Protein AF-A0A3B8VVV9-F1 (afdb_monomer)

Sequence (259 aa):
ESVRATVGALAAVRDSDSSALDKSWLRRAKLVLDRAEQQAGANFRQRLAEKLTGIYVIVDPEATQGRSMEFMTRASLEGGAKVIQLRDKLSDKGDQLEQANLLKNMCDEYDALFFMNDAADVARASNAHGLHIGQTDLPTEHARSLLSPEQLIGRSNSGLEQSLESHVQGVDYVAVGAIYATTTMGKSGRSALGPNEITRVKNAVPLPLVAIGGIGKSNIADVVKAGADCLCIVSAITYSDDPQTATRELVQMFDDASS

Secondary structure (DSSP, 8-state):
-HHHHHHHHHHHTT-SS-SS--HHHHHHHHHHHHHHHHHHHHHHHHHHHTT--EEEEEE-GGGSTT--HHHHHHHHHHTT-SEEEE--SSS-HHHHHHHHHHHHHHHHHTT-EEEEES-HHHHHHTT-SEEEE-SSSS-HHHHHHHS-TTSEEEEEESSHHHHHHHHHTT-SEEEEE-SS---GGG-TTPPP--HHHHHHHHHH--S-EEEESS-STTTHHHHHHTT-SEEEESHHHHTSS-HHHHHHHHHHHHHHHH-

Foldseek 3Di:
DLVVVLVVQLVVLVPPDDPDPDPVSVVSNVVSVVVSQLVVLVVLLLVLLLLQFFEAEEQECQQQVNDDSLVLLLLLLLLPHQHYEYDYPDDDLVVLLVSLLNSQVVNVVSNHAYEYELCLQSCASSVGLAYEYEPPGDQLVVSCVSHRSNHFYEYEDAFAVVLVVVLVSPGQEYEYDDQDADCPPNPHPDDHPHLLRLLVNVVPHVHAYEYEHPDADVCLLSNLVSPHRYYYDGNQQSVDPRNNNSSNSSRVSNVVSND

Nearest PDB structures (foldseek):
  3nl6-assembly1_A-2  TM=8.908E-01  e=7.608E-14  Nakaseomyces glabratus
  3nl6-assembly1_B-2  TM=8.803E-01  e=2.500E-13  Nakaseomyces glabratus
  3nl2-assembly1_E  TM=8.620E-01  e=1.993E-13  Nakaseomyces glabratus
  3nl2-assembly1_A  TM=8.687E-01  e=2.963E-13  Nakaseomyces glabratus
  3nl6-assembly1_C-2  TM=8.554E-01  e=2.278E-12  Nakaseomyces glabratus

Solvent-accessible surface area (backbone atoms only — not comparable to full-atom values): 13513 Å² total; per-residue (Å²): 113,67,69,64,50,51,53,49,52,55,53,60,64,63,72,62,92,58,103,59,96,43,76,66,52,54,52,51,50,49,56,55,50,53,51,52,46,47,56,52,11,50,56,46,28,54,61,55,42,70,57,53,40,52,33,26,36,60,48,30,77,93,49,33,82,86,52,54,68,65,57,55,49,51,29,28,46,80,15,58,37,30,31,41,29,47,44,70,93,80,64,56,72,68,58,48,35,55,50,43,40,54,54,36,53,55,22,57,78,68,76,24,44,27,28,26,46,69,44,48,67,48,19,41,74,41,66,31,53,17,34,35,31,55,86,84,48,72,53,62,67,60,43,57,72,63,34,56,57,48,41,36,38,34,37,55,20,80,41,49,70,50,40,51,52,43,52,75,57,66,46,54,29,39,30,40,39,35,31,31,63,44,60,70,94,76,44,62,88,58,72,52,61,37,48,69,42,43,37,55,30,54,77,72,38,99,50,46,34,31,36,28,34,58,50,38,91,94,49,45,49,57,41,40,68,27,57,38,44,16,40,41,35,38,64,62,28,39,68,40,96,50,30,27,61,40,28,32,53,51,41,52,47,48,53,66,45,71,107

Radius of gyration: 20.37 Å; Cα contacts (8 Å, |Δi|>4): 487; chains: 1; bounding box: 52×37×65 Å

Mean predicted aligned error: 5.4 Å

Structure (mmCIF, N/CA/C/O backbone):
data_AF-A0A3B8VVV9-F1
#
_entry.id   AF-A0A3B8VVV9-F1
#
loop_
_atom_site.group_PDB
_atom_site.id
_atom_site.type_symbol
_atom_site.label_atom_id
_atom_site.label_alt_id
_atom_site.label_comp_id
_atom_site.label_asym_id
_atom_site.label_entity_id
_atom_site.label_seq_id
_atom_site.pdbx_PDB_ins_code
_atom_site.Cartn_x
_atom_site.Cartn_y
_atom_site.Cartn_z
_atom_site.occupancy
_atom_site.B_iso_or_equiv
_atom_site.auth_seq_id
_atom_site.auth_comp_id
_atom_site.auth_asym_id
_atom_site.auth_atom_id
_atom_site.pdbx_PDB_model_num
ATOM 1 N N . GLU A 1 1 ? -1.551 -13.246 -28.650 1.00 51.53 1 GLU A N 1
ATOM 2 C CA . GLU A 1 1 ? -0.758 -12.572 -29.706 1.00 51.53 1 GLU A CA 1
ATOM 3 C C . GLU A 1 1 ? 0.671 -12.194 -29.298 1.00 51.53 1 GLU A C 1
ATOM 5 O O . GLU A 1 1 ? 1.559 -12.387 -30.116 1.00 51.53 1 GLU A O 1
ATOM 10 N N . SER A 1 2 ? 0.936 -11.754 -28.056 1.00 62.53 2 SER A N 1
ATOM 11 C CA . SER A 1 2 ? 2.261 -11.242 -27.631 1.00 62.53 2 SER A CA 1
ATOM 12 C C . SER A 1 2 ? 3.446 -12.221 -27.807 1.00 62.53 2 SER A C 1
ATOM 14 O O . SER A 1 2 ? 4.424 -11.863 -28.449 1.00 62.53 2 SER A O 1
ATOM 16 N N . VAL A 1 3 ? 3.353 -13.481 -27.359 1.00 57.75 3 VAL A N 1
ATOM 17 C CA . VAL A 1 3 ? 4.493 -14.428 -27.428 1.00 57.75 3 VAL A CA 1
ATOM 18 C C . VAL A 1 3 ? 4.900 -14.766 -28.867 1.00 57.75 3 VAL A C 1
ATOM 20 O O . VAL A 1 3 ? 6.088 -14.803 -29.176 1.00 57.75 3 VAL A O 1
ATOM 23 N N . ARG A 1 4 ? 3.936 -14.970 -29.778 1.00 59.66 4 ARG A N 1
ATOM 24 C CA . ARG A 1 4 ? 4.235 -15.227 -31.201 1.00 59.66 4 ARG A CA 1
ATOM 25 C C . ARG A 1 4 ? 4.874 -14.011 -31.872 1.00 59.66 4 ARG A C 1
ATOM 27 O O . ARG A 1 4 ? 5.784 -14.190 -32.674 1.00 59.66 4 ARG A O 1
ATOM 34 N N . ALA A 1 5 ? 4.442 -12.800 -31.517 1.00 65.19 5 ALA A N 1
ATOM 35 C CA . ALA A 1 5 ? 5.056 -11.566 -31.998 1.00 65.19 5 ALA A CA 1
ATOM 36 C C . ALA A 1 5 ? 6.491 -11.398 -31.466 1.00 65.19 5 ALA A C 1
ATOM 38 O O . ALA A 1 5 ? 7.381 -11.057 -32.238 1.00 65.19 5 ALA A O 1
ATOM 39 N N . THR A 1 6 ? 6.746 -11.721 -30.193 1.00 64.00 6 THR A N 1
ATOM 40 C CA . THR A 1 6 ? 8.094 -11.707 -29.599 1.00 64.00 6 THR A CA 1
ATOM 41 C C . THR A 1 6 ? 9.016 -12.734 -30.255 1.00 64.00 6 THR A C 1
ATOM 43 O O . THR A 1 6 ? 10.141 -12.402 -30.617 1.00 64.00 6 THR A O 1
ATOM 46 N N . VAL A 1 7 ? 8.539 -13.965 -30.480 1.00 65.38 7 VAL A N 1
ATOM 47 C CA . VAL A 1 7 ? 9.299 -15.010 -31.190 1.00 65.38 7 VAL A CA 1
ATOM 48 C C . VAL A 1 7 ? 9.575 -14.599 -32.640 1.00 65.38 7 VAL A C 1
ATOM 50 O O . VAL A 1 7 ? 10.698 -14.758 -33.110 1.00 65.38 7 VAL A O 1
ATOM 53 N N . GLY A 1 8 ? 8.592 -14.013 -33.330 1.00 64.19 8 GLY A N 1
ATOM 54 C CA . GLY A 1 8 ? 8.758 -13.479 -34.684 1.00 64.19 8 GLY A CA 1
ATOM 55 C C . GLY A 1 8 ? 9.752 -12.315 -34.753 1.00 64.19 8 GLY A C 1
ATOM 56 O O . GLY A 1 8 ? 10.592 -12.283 -35.646 1.00 64.19 8 GLY A O 1
ATOM 57 N N . ALA A 1 9 ? 9.725 -11.399 -33.782 1.00 67.38 9 ALA A N 1
ATOM 58 C CA . ALA A 1 9 ? 10.674 -10.292 -33.683 1.00 67.38 9 ALA A CA 1
ATOM 59 C C . ALA A 1 9 ? 12.099 -10.779 -33.373 1.00 67.38 9 ALA A C 1
ATOM 61 O O . ALA A 1 9 ? 13.053 -10.297 -33.976 1.00 67.38 9 ALA A O 1
ATOM 62 N N . LEU A 1 10 ? 12.257 -11.767 -32.486 1.00 65.19 10 LEU A N 1
ATOM 63 C CA . LEU A 1 10 ? 13.552 -12.400 -32.212 1.00 65.19 10 LEU A CA 1
ATOM 64 C C . LEU A 1 10 ? 14.092 -13.154 -33.437 1.00 65.19 10 LEU A C 1
ATOM 66 O O . LEU A 1 10 ? 15.290 -13.094 -33.708 1.00 65.19 10 LEU A O 1
ATOM 70 N N . ALA A 1 11 ? 13.217 -13.815 -34.201 1.00 64.44 11 ALA A N 1
ATOM 71 C CA . ALA A 1 11 ? 13.580 -14.459 -35.461 1.00 64.44 11 ALA A CA 1
ATOM 72 C C . ALA A 1 11 ? 13.992 -13.432 -36.532 1.00 64.44 11 ALA A C 1
ATOM 74 O O . ALA A 1 11 ? 15.004 -13.628 -37.193 1.00 64.44 11 ALA A O 1
ATOM 75 N N . ALA A 1 12 ? 13.298 -12.296 -36.640 1.00 64.31 12 ALA A N 1
ATOM 76 C CA . ALA A 1 12 ? 13.653 -11.220 -37.570 1.00 64.31 12 ALA A CA 1
ATOM 77 C C . ALA A 1 12 ? 14.994 -10.538 -37.227 1.00 64.31 12 ALA A C 1
ATOM 79 O O . ALA A 1 12 ? 15.692 -10.052 -38.112 1.00 64.31 12 ALA A O 1
ATOM 80 N N . VAL A 1 13 ? 15.398 -10.530 -35.951 1.00 61.22 13 VAL A N 1
ATOM 81 C CA . VAL A 1 13 ? 16.716 -10.029 -35.508 1.00 61.22 13 VAL A CA 1
ATOM 82 C C . VAL A 1 13 ? 17.867 -10.964 -35.929 1.00 61.22 13 VAL A C 1
ATOM 84 O O . VAL A 1 13 ? 19.023 -10.541 -35.927 1.00 61.22 13 VAL A O 1
ATOM 87 N N . ARG A 1 14 ? 17.575 -12.217 -36.308 1.00 58.75 14 ARG A N 1
ATOM 88 C CA . ARG A 1 14 ? 18.555 -13.216 -36.770 1.00 58.75 14 ARG A CA 1
ATOM 89 C C . ARG A 1 14 ? 18.908 -13.085 -38.260 1.00 58.75 14 ARG A C 1
ATOM 91 O O . ARG A 1 14 ? 20.004 -13.489 -38.628 1.00 58.75 14 ARG A O 1
ATOM 98 N N . ASP A 1 15 ? 18.030 -12.510 -39.083 1.00 56.38 15 ASP A N 1
ATOM 99 C CA . ASP A 1 15 ? 18.198 -12.441 -40.549 1.00 56.38 15 ASP A CA 1
ATOM 100 C C . ASP A 1 15 ? 19.116 -11.302 -41.036 1.00 56.38 15 ASP A C 1
ATOM 102 O O . ASP A 1 15 ? 19.386 -11.191 -42.230 1.00 56.38 15 ASP A O 1
ATOM 106 N N . SER A 1 16 ? 19.647 -10.458 -40.142 1.00 55.62 16 SER A N 1
ATOM 107 C CA . SER A 1 16 ? 20.694 -9.503 -40.519 1.00 55.62 16 SER A CA 1
ATOM 108 C C . SER A 1 16 ? 22.040 -10.226 -40.632 1.00 55.62 16 SER A C 1
ATOM 110 O O . SER A 1 16 ? 22.655 -10.504 -39.602 1.00 55.62 16 SER A O 1
ATOM 112 N N . ASP A 1 17 ? 22.459 -10.526 -41.864 1.00 55.78 17 ASP A N 1
ATOM 113 C CA . ASP A 1 17 ? 23.782 -11.009 -42.298 1.00 55.78 17 ASP A CA 1
ATOM 114 C C . ASP A 1 17 ? 24.905 -10.862 -41.249 1.00 55.78 17 ASP A C 1
ATOM 116 O O . ASP A 1 17 ? 25.618 -9.863 -41.192 1.00 55.78 17 ASP A O 1
ATOM 120 N N . SER A 1 18 ? 25.071 -11.868 -40.391 1.00 52.41 18 SER A N 1
ATOM 121 C CA . SER A 1 18 ? 26.370 -12.310 -39.879 1.00 52.41 18 SER A CA 1
ATOM 122 C C . SER A 1 18 ? 26.173 -13.566 -39.038 1.00 52.41 18 SER A C 1
ATOM 124 O O . SER A 1 18 ? 25.358 -13.632 -38.122 1.00 52.41 18 SER A O 1
ATOM 126 N N . SER A 1 19 ? 26.979 -14.581 -39.314 1.00 53.16 19 SER A N 1
ATOM 127 C CA . SER A 1 19 ? 27.123 -15.799 -38.517 1.00 53.16 19 SER A CA 1
ATOM 128 C C . SER A 1 19 ? 27.752 -15.553 -37.130 1.00 53.16 19 SER A C 1
ATOM 130 O O . SER A 1 19 ? 28.330 -16.470 -36.549 1.00 53.16 19 SER A O 1
ATOM 132 N N . ALA A 1 20 ? 27.695 -14.326 -36.601 1.00 57.94 20 ALA A N 1
ATOM 133 C CA . ALA A 1 20 ? 28.347 -13.919 -35.367 1.00 57.94 20 ALA A CA 1
ATOM 134 C C . ALA A 1 20 ? 27.344 -13.222 -34.439 1.00 57.94 20 ALA A C 1
ATOM 136 O O . ALA A 1 20 ? 26.820 -12.154 -34.741 1.00 57.94 20 ALA A O 1
ATOM 137 N N . LEU A 1 21 ? 27.106 -13.825 -33.273 1.00 65.38 21 LEU A N 1
ATOM 138 C CA . LEU A 1 21 ? 26.443 -13.171 -32.146 1.00 65.38 21 LEU A CA 1
ATOM 139 C C . LEU A 1 21 ? 27.308 -11.984 -31.695 1.00 65.38 21 LEU A C 1
ATOM 141 O O . LEU A 1 21 ? 28.240 -12.151 -30.909 1.00 65.38 21 LEU A O 1
ATOM 145 N N . ASP A 1 22 ? 27.036 -10.790 -32.216 1.00 73.19 22 ASP A N 1
ATOM 146 C CA . ASP A 1 22 ? 27.746 -9.574 -31.829 1.00 73.19 22 ASP A CA 1
ATOM 147 C C . ASP A 1 22 ? 27.012 -8.805 -30.709 1.00 73.19 22 ASP A C 1
ATOM 149 O O . ASP A 1 22 ? 25.860 -9.079 -30.347 1.00 73.19 22 ASP A O 1
ATOM 153 N N . LYS A 1 23 ? 27.682 -7.802 -30.124 1.00 77.00 23 LYS A N 1
ATOM 154 C CA . LYS A 1 23 ? 27.092 -6.967 -29.059 1.00 77.00 23 LYS A CA 1
ATOM 155 C C . LYS A 1 23 ? 25.822 -6.238 -29.516 1.00 77.00 23 LYS A C 1
ATOM 157 O O . LYS A 1 23 ? 24.971 -5.912 -28.687 1.00 77.00 23 LYS A O 1
ATOM 162 N N . SER A 1 24 ? 25.691 -5.961 -30.814 1.00 76.75 24 SER A N 1
ATOM 163 C CA . SER A 1 24 ? 24.539 -5.261 -31.378 1.00 76.75 24 SER A CA 1
ATOM 164 C C . SER A 1 24 ? 23.302 -6.162 -31.393 1.00 76.75 24 SER A C 1
ATOM 166 O O . SER A 1 24 ? 22.216 -5.710 -31.021 1.00 76.75 24 SER A O 1
ATOM 168 N N . TRP A 1 25 ? 23.478 -7.442 -31.728 1.00 79.25 25 TRP A N 1
ATOM 169 C CA . TRP A 1 25 ? 22.441 -8.464 -31.668 1.00 79.25 25 TRP A CA 1
ATOM 170 C C . TRP A 1 25 ? 21.946 -8.652 -30.236 1.00 79.25 25 TRP A C 1
ATOM 172 O O . TRP A 1 25 ? 20.744 -8.554 -29.997 1.00 79.25 25 TRP A O 1
ATOM 182 N N . LEU A 1 26 ? 22.860 -8.800 -29.266 1.00 79.06 26 LEU A N 1
ATOM 183 C CA . LEU A 1 26 ? 22.499 -8.935 -27.847 1.00 79.06 26 LEU A CA 1
ATOM 184 C C . LEU A 1 26 ? 21.682 -7.739 -27.350 1.00 79.06 26 LEU A C 1
ATOM 186 O O . LEU A 1 26 ? 20.676 -7.915 -26.665 1.00 79.06 26 LEU A O 1
ATOM 190 N N . ARG A 1 27 ? 22.070 -6.516 -27.737 1.00 81.94 27 ARG A N 1
ATOM 191 C CA . ARG A 1 27 ? 21.322 -5.302 -27.390 1.00 81.94 27 ARG A CA 1
ATOM 192 C C . ARG A 1 27 ? 19.919 -5.304 -28.000 1.00 81.94 27 ARG A C 1
ATOM 194 O O . ARG A 1 27 ? 18.969 -4.961 -27.304 1.00 81.94 27 ARG A O 1
ATOM 201 N N . ARG A 1 28 ? 19.768 -5.692 -29.272 1.00 81.69 28 ARG A N 1
ATOM 202 C CA . ARG A 1 28 ? 18.454 -5.781 -29.937 1.00 81.69 28 ARG A CA 1
ATOM 203 C C . ARG A 1 28 ? 17.571 -6.860 -29.310 1.00 81.69 28 ARG A C 1
ATOM 205 O O . ARG A 1 28 ? 16.411 -6.585 -29.025 1.00 81.69 28 ARG A O 1
ATOM 212 N N . ALA A 1 29 ? 18.119 -8.046 -29.050 1.00 82.44 29 ALA A N 1
ATOM 213 C CA . ALA A 1 29 ? 17.402 -9.144 -28.407 1.00 82.44 29 ALA A CA 1
ATOM 214 C C . ALA A 1 29 ? 16.928 -8.753 -27.001 1.00 82.44 29 ALA A C 1
ATOM 216 O O . ALA A 1 29 ? 15.754 -8.932 -26.684 1.00 82.44 29 ALA A O 1
ATOM 217 N N . LYS A 1 30 ? 17.805 -8.131 -26.200 1.00 86.06 30 LYS A N 1
ATOM 218 C CA . LYS A 1 30 ? 17.445 -7.599 -24.884 1.00 86.06 30 LYS A CA 1
ATOM 219 C C . LYS A 1 30 ? 16.303 -6.585 -24.976 1.00 86.06 30 LYS A C 1
ATOM 221 O O . LYS A 1 30 ? 15.320 -6.739 -24.275 1.00 86.06 30 LYS A O 1
ATOM 226 N N . LEU A 1 31 ? 16.361 -5.621 -25.899 1.00 84.38 31 LEU A N 1
ATOM 227 C CA . LEU A 1 31 ? 15.278 -4.642 -26.080 1.00 84.38 31 LEU A CA 1
ATOM 228 C C . LEU A 1 31 ? 13.924 -5.288 -26.416 1.00 84.38 31 LEU A C 1
ATOM 230 O O . LEU A 1 31 ? 12.886 -4.799 -25.974 1.00 84.38 31 LEU A O 1
ATOM 234 N N . VAL A 1 32 ? 13.917 -6.358 -27.218 1.00 86.19 32 VAL A N 1
ATOM 235 C CA . VAL A 1 32 ? 12.687 -7.094 -27.554 1.00 86.19 32 VAL A CA 1
ATOM 236 C C . VAL A 1 32 ? 12.142 -7.829 -26.330 1.00 86.19 32 VAL A C 1
ATOM 238 O O . VAL A 1 32 ? 10.942 -7.754 -26.068 1.00 86.19 32 VAL A O 1
ATOM 241 N N . LEU A 1 33 ? 13.013 -8.503 -25.573 1.00 86.75 33 LEU A N 1
ATOM 242 C CA . LEU A 1 33 ? 12.636 -9.213 -24.351 1.00 86.75 33 LEU A CA 1
ATOM 243 C C . LEU A 1 33 ? 12.144 -8.250 -23.270 1.00 86.75 33 LEU A C 1
ATOM 245 O O . LEU A 1 33 ? 11.044 -8.450 -22.767 1.00 86.75 33 LEU A O 1
ATOM 249 N N . ASP A 1 34 ? 12.881 -7.170 -23.006 1.00 86.81 34 ASP A N 1
ATOM 250 C CA . ASP A 1 34 ? 12.518 -6.143 -22.028 1.00 86.81 34 ASP A CA 1
ATOM 251 C C . ASP A 1 34 ? 11.123 -5.575 -22.351 1.00 86.81 34 ASP A C 1
ATOM 253 O O . ASP A 1 34 ? 10.263 -5.493 -21.481 1.00 86.81 34 ASP A O 1
ATOM 257 N N . ARG A 1 35 ? 10.830 -5.252 -23.621 1.00 86.56 35 ARG A N 1
ATOM 258 C CA . ARG A 1 35 ? 9.490 -4.776 -24.025 1.00 86.56 35 ARG A CA 1
ATOM 259 C C . ARG A 1 35 ? 8.394 -5.811 -23.782 1.00 86.56 35 ARG A C 1
ATOM 261 O O . ARG A 1 35 ? 7.310 -5.451 -23.327 1.00 86.56 35 ARG A O 1
ATOM 268 N N . ALA A 1 36 ? 8.654 -7.075 -24.111 1.00 87.19 36 ALA A N 1
ATOM 269 C CA . ALA A 1 36 ? 7.689 -8.147 -23.899 1.00 87.19 36 ALA A CA 1
ATOM 270 C C . ALA A 1 36 ? 7.416 -8.367 -22.402 1.00 87.19 36 ALA A C 1
ATOM 272 O O . ALA A 1 36 ? 6.260 -8.525 -22.010 1.00 87.19 36 ALA A O 1
ATOM 273 N N . GLU A 1 37 ? 8.465 -8.324 -21.581 1.00 90.19 37 GLU A N 1
ATOM 274 C CA . GLU A 1 37 ? 8.390 -8.453 -20.128 1.00 90.19 37 GLU A CA 1
ATOM 275 C C . GLU A 1 37 ? 7.611 -7.287 -19.510 1.00 90.19 37 GLU A C 1
ATOM 277 O O . GLU A 1 37 ? 6.686 -7.513 -18.737 1.00 90.19 37 GLU A O 1
ATOM 282 N N . GLN A 1 38 ? 7.892 -6.047 -19.923 1.00 88.88 38 GLN A N 1
ATOM 283 C CA . GLN A 1 38 ? 7.165 -4.865 -19.450 1.00 88.88 38 GLN A CA 1
ATOM 284 C C . GLN A 1 38 ? 5.678 -4.904 -19.823 1.00 88.88 38 GLN A C 1
ATOM 286 O O . GLN A 1 38 ? 4.829 -4.568 -18.996 1.00 88.88 38 GLN A O 1
ATOM 291 N N . GLN A 1 39 ? 5.339 -5.354 -21.036 1.00 89.81 39 GLN A N 1
ATOM 292 C CA . GLN A 1 39 ? 3.943 -5.494 -21.457 1.00 89.81 39 GLN A CA 1
ATOM 293 C C . GLN A 1 39 ? 3.208 -6.586 -20.669 1.00 89.81 39 GLN A C 1
ATOM 295 O O . GLN A 1 39 ? 2.053 -6.401 -20.285 1.00 89.81 39 GLN A O 1
ATOM 300 N N . ALA A 1 40 ? 3.857 -7.731 -20.439 1.00 90.88 40 ALA A N 1
ATOM 301 C CA . ALA A 1 40 ? 3.291 -8.797 -19.619 1.00 90.88 40 ALA A CA 1
ATOM 302 C C . ALA A 1 40 ? 3.115 -8.327 -18.169 1.00 90.88 40 ALA A C 1
ATOM 304 O O . ALA A 1 40 ? 2.029 -8.477 -17.610 1.00 90.88 40 ALA A O 1
ATOM 305 N N . GLY A 1 41 ? 4.143 -7.689 -17.607 1.00 94.62 41 GLY A N 1
ATOM 306 C CA . GLY A 1 41 ? 4.132 -7.095 -16.277 1.00 94.62 41 GLY A CA 1
ATOM 307 C C . GLY A 1 41 ? 2.990 -6.101 -16.097 1.00 94.62 41 GLY A C 1
ATOM 308 O O . GLY A 1 41 ? 2.238 -6.223 -15.140 1.00 94.62 41 GLY A O 1
ATOM 309 N N . ALA A 1 42 ? 2.771 -5.191 -17.051 1.00 93.69 42 ALA A N 1
ATOM 310 C CA . ALA A 1 42 ? 1.657 -4.241 -17.000 1.00 93.69 42 ALA A CA 1
ATOM 311 C C . ALA A 1 42 ? 0.285 -4.933 -16.887 1.00 93.69 42 ALA A C 1
ATOM 313 O O . ALA A 1 42 ? -0.543 -4.528 -16.073 1.00 93.69 42 ALA A O 1
ATOM 314 N N . ASN A 1 43 ? 0.066 -6.020 -17.634 1.00 93.69 43 ASN A N 1
ATOM 315 C CA . ASN A 1 43 ? -1.177 -6.790 -17.548 1.00 93.69 43 ASN A CA 1
ATOM 316 C C . ASN A 1 43 ? -1.330 -7.499 -16.191 1.00 93.69 43 ASN A C 1
ATOM 318 O O . ASN A 1 43 ? -2.441 -7.597 -15.672 1.00 93.69 43 ASN A O 1
ATOM 3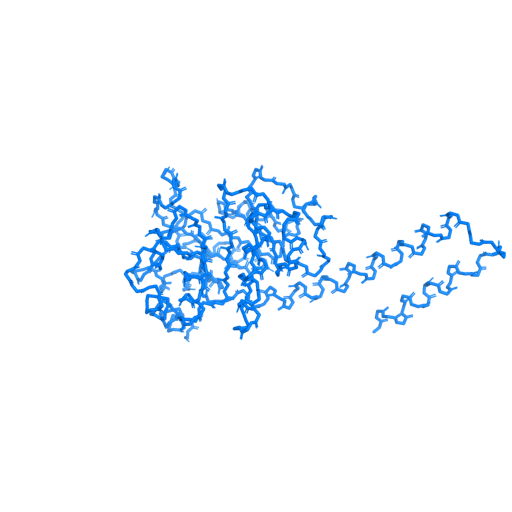22 N N . PHE A 1 44 ? -0.235 -8.012 -15.620 1.00 95.38 44 PHE A N 1
ATOM 323 C CA . PHE A 1 44 ? -0.249 -8.604 -14.278 1.00 95.38 44 PHE A CA 1
ATOM 324 C C . PHE A 1 44 ? -0.558 -7.559 -13.210 1.00 95.38 44 PHE A C 1
ATOM 326 O O . PHE A 1 44 ? -1.425 -7.796 -12.372 1.00 95.38 44 PHE A O 1
ATOM 333 N N . ARG A 1 45 ? 0.088 -6.392 -13.286 1.00 97.44 45 ARG A N 1
ATOM 334 C CA . ARG A 1 45 ? -0.152 -5.278 -12.367 1.00 97.44 45 ARG A CA 1
ATOM 335 C C . ARG A 1 45 ? -1.602 -4.833 -12.395 1.00 97.44 45 ARG A C 1
ATOM 337 O O . ARG A 1 45 ? -2.194 -4.704 -11.336 1.00 97.44 45 ARG A O 1
ATOM 344 N N . GLN A 1 46 ? -2.211 -4.695 -13.571 1.00 95.44 46 GLN A N 1
ATOM 345 C CA . GLN A 1 46 ? -3.627 -4.337 -13.665 1.00 95.44 46 GLN A CA 1
ATOM 346 C C . GLN A 1 46 ? -4.524 -5.312 -12.879 1.00 95.44 46 GLN A C 1
ATOM 348 O O . GLN A 1 46 ? -5.305 -4.881 -12.038 1.00 95.44 46 GLN A O 1
ATOM 353 N N . ARG A 1 47 ? -4.349 -6.626 -13.074 1.00 95.75 47 ARG A N 1
ATOM 354 C CA . ARG A 1 47 ? -5.128 -7.654 -12.354 1.00 95.75 47 ARG A CA 1
ATOM 355 C C . ARG A 1 47 ? -4.848 -7.680 -10.855 1.00 95.75 47 ARG A C 1
ATOM 357 O O . ARG A 1 47 ? -5.732 -7.984 -10.064 1.00 95.75 47 ARG A O 1
ATOM 364 N N . LEU A 1 48 ? -3.605 -7.419 -10.455 1.00 96.50 48 LEU A N 1
ATOM 365 C CA . LEU A 1 48 ? -3.238 -7.389 -9.043 1.00 96.50 48 LEU A CA 1
ATOM 366 C C . LEU A 1 48 ? -3.790 -6.132 -8.361 1.00 96.50 48 LEU A C 1
ATOM 368 O O . LEU A 1 48 ? -4.253 -6.205 -7.229 1.00 96.50 48 LEU A O 1
ATOM 372 N N . ALA A 1 49 ? -3.794 -4.999 -9.063 1.00 97.50 49 ALA A N 1
ATOM 373 C CA . ALA A 1 49 ? -4.354 -3.742 -8.588 1.00 97.50 49 ALA A CA 1
ATOM 374 C C . ALA A 1 49 ? -5.881 -3.825 -8.407 1.00 97.50 49 ALA A C 1
ATOM 376 O O . ALA A 1 49 ? -6.407 -3.228 -7.476 1.00 97.50 49 ALA A O 1
ATOM 377 N N . GLU A 1 50 ? -6.589 -4.626 -9.211 1.00 95.38 50 GLU A N 1
ATOM 378 C CA . GLU A 1 50 ? -8.020 -4.928 -9.013 1.00 95.38 50 GLU A CA 1
ATOM 379 C C . GLU A 1 50 ? -8.311 -5.635 -7.674 1.00 95.38 50 GLU A C 1
ATOM 381 O O . GLU A 1 50 ? -9.426 -5.546 -7.166 1.00 95.38 50 GLU A O 1
ATOM 386 N N . LYS A 1 51 ? -7.315 -6.297 -7.063 1.00 96.88 51 LYS A N 1
ATOM 387 C CA . LYS A 1 51 ? -7.442 -6.885 -5.718 1.00 96.88 51 LYS A CA 1
ATOM 388 C C . LYS A 1 51 ? -7.287 -5.861 -4.583 1.00 96.88 51 LYS A C 1
ATOM 390 O O . LYS A 1 51 ? -7.463 -6.232 -3.424 1.00 96.88 51 LYS A O 1
ATOM 395 N N . LEU A 1 52 ? -6.958 -4.595 -4.869 1.00 97.81 52 LEU A N 1
ATOM 396 C CA . LEU A 1 52 ? -6.895 -3.526 -3.863 1.00 97.81 52 LEU A CA 1
ATOM 397 C C . LEU A 1 52 ? -8.307 -3.083 -3.468 1.00 97.81 52 LEU A C 1
ATOM 399 O O . LEU A 1 52 ? -8.768 -2.009 -3.848 1.00 97.81 52 LEU A O 1
ATOM 403 N N . THR A 1 53 ? -8.975 -3.922 -2.683 1.00 97.81 53 THR A N 1
ATOM 404 C CA . THR A 1 53 ? -10.291 -3.661 -2.104 1.00 97.81 53 THR A CA 1
ATOM 405 C C . THR A 1 53 ? -10.349 -4.104 -0.643 1.00 97.81 53 THR A C 1
ATOM 407 O O . THR A 1 53 ? -9.563 -4.950 -0.209 1.00 97.81 53 THR A O 1
ATOM 410 N N . GLY A 1 54 ? -11.256 -3.520 0.138 1.00 98.25 54 GLY A N 1
ATOM 411 C CA . GLY A 1 54 ? -11.457 -3.869 1.543 1.00 98.25 54 GLY A CA 1
ATOM 412 C C . GLY A 1 54 ? -10.424 -3.243 2.477 1.00 98.25 54 GLY A C 1
ATOM 413 O O . GLY A 1 54 ? -10.010 -2.094 2.299 1.00 98.25 54 GLY A O 1
ATOM 414 N N . ILE A 1 55 ? -10.023 -3.988 3.510 1.00 98.81 55 ILE A N 1
ATOM 415 C CA . ILE A 1 55 ? -9.156 -3.476 4.577 1.00 98.81 55 ILE A CA 1
ATOM 416 C C . ILE A 1 55 ? -7.676 -3.719 4.272 1.00 98.81 55 ILE A C 1
ATOM 418 O O . ILE A 1 55 ? -7.238 -4.847 4.030 1.00 98.81 55 ILE A O 1
ATOM 422 N N . TYR A 1 56 ? -6.913 -2.631 4.353 1.00 98.81 56 TYR A N 1
ATOM 423 C CA . TYR A 1 56 ? -5.463 -2.567 4.246 1.00 98.81 56 TYR A CA 1
ATOM 424 C C . TYR A 1 56 ? -4.880 -2.234 5.617 1.00 98.81 56 TYR A C 1
ATOM 426 O O . TYR A 1 56 ? -5.258 -1.235 6.228 1.00 98.81 56 TYR A O 1
ATOM 434 N N . VAL A 1 57 ? -3.918 -3.021 6.095 1.00 98.75 57 VAL A N 1
ATOM 435 C CA . VAL A 1 57 ? -3.261 -2.793 7.389 1.00 98.75 57 VAL A CA 1
ATOM 436 C C . VAL A 1 57 ? -1.778 -2.500 7.203 1.00 98.75 57 VAL A C 1
ATOM 438 O O . VAL A 1 57 ? -1.061 -3.263 6.559 1.00 98.75 57 VAL A O 1
ATOM 441 N N . ILE A 1 58 ? -1.300 -1.402 7.792 1.00 98.50 58 ILE A N 1
ATOM 442 C CA . ILE A 1 58 ? 0.141 -1.175 7.959 1.00 98.50 58 ILE A CA 1
ATOM 443 C C . ILE A 1 58 ? 0.546 -1.789 9.289 1.00 98.50 58 ILE A C 1
ATOM 445 O O . ILE A 1 58 ? 0.033 -1.403 10.342 1.00 98.50 58 ILE A O 1
ATOM 449 N N . VAL A 1 59 ? 1.488 -2.718 9.230 1.00 97.62 59 VAL A N 1
ATOM 450 C CA . VAL A 1 59 ? 2.149 -3.266 10.403 1.00 97.62 59 VAL A CA 1
ATOM 451 C C . VAL A 1 59 ? 3.488 -2.555 10.529 1.00 97.62 59 VAL A C 1
ATOM 453 O O . VAL A 1 59 ? 4.279 -2.515 9.585 1.00 97.62 59 VAL A O 1
ATOM 456 N N . ASP A 1 60 ? 3.717 -1.967 11.696 1.00 96.25 60 ASP A N 1
ATOM 457 C CA . ASP A 1 60 ? 4.870 -1.123 11.996 1.00 96.25 60 ASP A CA 1
ATOM 458 C C . ASP A 1 60 ? 5.344 -1.414 13.426 1.00 96.25 60 ASP A C 1
ATOM 460 O O . ASP A 1 60 ? 4.489 -1.408 14.321 1.00 96.25 60 ASP A O 1
ATOM 464 N N . PRO A 1 61 ? 6.649 -1.651 13.676 1.00 93.94 61 PRO A N 1
ATOM 465 C CA . PRO A 1 61 ? 7.173 -1.924 15.017 1.00 93.94 61 PRO A CA 1
ATOM 466 C C . PRO A 1 61 ? 6.806 -0.859 16.062 1.00 93.94 61 PRO A C 1
ATOM 468 O O . PRO A 1 61 ? 6.581 -1.181 17.228 1.00 93.94 61 PRO A O 1
ATOM 471 N N . GLU A 1 62 ? 6.681 0.407 15.659 1.00 93.19 62 GLU A N 1
ATOM 472 C CA . GLU A 1 62 ? 6.275 1.514 16.532 1.00 93.19 62 GLU A CA 1
ATOM 473 C C . GLU A 1 62 ? 4.761 1.528 16.804 1.00 93.19 62 GLU A C 1
ATOM 475 O O . GLU A 1 62 ? 4.279 2.253 17.678 1.00 93.19 62 GLU A O 1
ATOM 480 N N . ALA A 1 63 ? 3.982 0.742 16.055 1.00 92.69 63 ALA A N 1
ATOM 481 C CA . ALA A 1 63 ? 2.530 0.719 16.125 1.00 92.69 63 ALA A CA 1
ATOM 482 C C . ALA A 1 63 ? 1.930 -0.630 16.555 1.00 92.69 63 ALA A C 1
ATOM 484 O O . ALA A 1 63 ? 0.708 -0.764 16.519 1.00 92.69 63 ALA A O 1
ATOM 485 N N . THR A 1 64 ? 2.725 -1.609 16.999 1.00 92.00 64 THR A N 1
ATOM 486 C CA . THR A 1 64 ? 2.212 -2.929 17.417 1.00 92.00 64 THR A CA 1
ATOM 487 C C . THR A 1 64 ? 1.865 -3.051 18.903 1.00 92.00 64 THR A C 1
ATOM 489 O O . THR A 1 64 ? 1.377 -4.097 19.334 1.00 92.00 64 THR A O 1
ATOM 492 N N . GLN A 1 65 ? 2.108 -2.013 19.713 1.00 90.56 65 GLN A N 1
ATOM 493 C CA . GLN A 1 65 ? 1.994 -2.076 21.183 1.00 90.56 65 GLN A CA 1
ATOM 494 C C . GLN A 1 65 ? 2.862 -3.200 21.792 1.00 90.56 65 GLN A C 1
ATOM 496 O O . GLN A 1 65 ? 2.443 -3.903 22.707 1.00 90.56 65 GLN A O 1
ATOM 501 N N . GLY A 1 66 ? 4.062 -3.412 21.241 1.00 92.69 66 GLY A N 1
ATOM 502 C CA . GLY A 1 66 ? 5.014 -4.424 21.716 1.00 92.69 66 GLY A CA 1
ATOM 503 C C . GLY A 1 66 ? 4.739 -5.853 21.235 1.00 92.69 66 GLY A C 1
ATOM 504 O O . GLY A 1 66 ? 5.483 -6.766 21.585 1.00 92.69 66 GLY A O 1
ATOM 505 N N . ARG A 1 67 ? 3.699 -6.068 20.423 1.00 96.50 67 ARG A N 1
ATOM 506 C CA . ARG A 1 67 ? 3.409 -7.366 19.793 1.00 96.50 67 ARG A CA 1
ATOM 507 C C . ARG A 1 67 ? 4.287 -7.579 18.560 1.00 96.50 67 ARG A C 1
ATOM 509 O O . ARG A 1 67 ? 4.710 -6.614 17.922 1.00 96.50 67 ARG A O 1
ATOM 516 N N . SER A 1 68 ? 4.559 -8.836 18.210 1.00 96.94 68 SER A N 1
ATOM 517 C CA . SER A 1 68 ? 5.370 -9.146 17.028 1.00 96.94 68 SER A CA 1
ATOM 518 C C . SER A 1 68 ? 4.642 -8.782 15.732 1.00 96.94 68 SER A C 1
ATOM 520 O O . SER A 1 68 ? 3.411 -8.809 15.653 1.00 96.94 68 SER A O 1
ATOM 522 N N . MET A 1 69 ? 5.417 -8.483 14.690 1.00 96.50 69 MET A N 1
ATOM 523 C CA . MET A 1 69 ? 4.893 -8.209 13.348 1.00 96.50 69 MET A CA 1
ATOM 524 C C . MET A 1 69 ? 4.120 -9.409 12.792 1.00 96.50 69 MET A C 1
ATOM 526 O O . MET A 1 69 ? 3.067 -9.235 12.179 1.00 96.50 69 MET A O 1
ATOM 530 N N . GLU A 1 70 ? 4.600 -10.624 13.074 1.00 98.12 70 GLU A N 1
ATOM 531 C CA . GLU A 1 70 ? 3.917 -11.873 12.731 1.00 98.12 70 GLU A CA 1
ATOM 532 C C . GLU A 1 70 ? 2.540 -11.961 13.398 1.00 98.12 70 GLU A C 1
ATOM 534 O O . GLU A 1 70 ? 1.547 -12.197 12.714 1.00 98.12 70 GLU A O 1
ATOM 539 N N . PHE A 1 71 ? 2.452 -11.717 14.712 1.00 98.44 71 PHE A N 1
ATOM 540 C CA . PHE A 1 71 ? 1.178 -11.762 15.431 1.00 98.44 71 PHE A CA 1
ATOM 541 C C . PHE A 1 71 ? 0.179 -10.759 14.849 1.00 98.44 71 PHE A C 1
ATOM 543 O O . PHE A 1 71 ? -0.959 -11.119 14.555 1.00 98.44 71 PHE A O 1
ATOM 550 N N . MET A 1 72 ? 0.610 -9.511 14.637 1.00 98.56 72 MET A N 1
ATOM 551 C CA . MET A 1 72 ? -0.265 -8.463 14.103 1.00 98.56 72 MET A CA 1
ATOM 552 C C . MET A 1 72 ? -0.731 -8.778 12.682 1.00 98.56 72 MET A C 1
ATOM 554 O O . MET A 1 72 ? -1.898 -8.557 12.355 1.00 98.56 72 MET A O 1
ATOM 558 N N . THR A 1 73 ? 0.154 -9.334 11.854 1.00 98.69 73 THR A N 1
ATOM 559 C CA . THR A 1 73 ? -0.180 -9.760 10.492 1.00 98.69 73 THR A CA 1
ATOM 560 C C . THR A 1 73 ? -1.176 -10.912 10.512 1.00 98.69 73 THR A C 1
ATOM 562 O O . THR A 1 73 ? -2.216 -10.815 9.868 1.00 98.69 73 THR A O 1
ATOM 565 N N . ARG A 1 74 ? -0.919 -11.960 11.306 1.00 98.81 74 ARG A N 1
ATOM 566 C CA . ARG A 1 74 ? -1.814 -13.118 11.447 1.00 98.81 74 ARG A CA 1
ATOM 567 C C . ARG A 1 74 ? -3.202 -12.691 11.905 1.00 98.81 74 ARG A C 1
ATOM 569 O O . ARG A 1 74 ? -4.180 -13.011 11.243 1.00 98.81 74 ARG A O 1
ATOM 576 N N . ALA A 1 75 ? -3.279 -11.909 12.981 1.00 98.75 75 ALA A N 1
ATOM 577 C CA . ALA A 1 75 ? -4.545 -11.424 13.516 1.00 98.75 75 ALA A CA 1
ATOM 578 C C . ALA A 1 75 ? -5.319 -10.590 12.480 1.00 98.75 75 ALA A C 1
ATOM 580 O O . ALA A 1 75 ? -6.522 -10.774 12.315 1.00 98.75 75 ALA A O 1
ATOM 581 N N . SER A 1 76 ? -4.634 -9.718 11.734 1.00 98.81 76 SER A N 1
ATOM 582 C CA . SER A 1 76 ? -5.263 -8.916 10.676 1.00 98.81 76 SER A CA 1
ATOM 583 C C . SER A 1 76 ? -5.796 -9.793 9.534 1.00 98.81 76 SER A C 1
ATOM 585 O O . SER A 1 76 ? -6.934 -9.621 9.099 1.00 98.81 76 SER A O 1
ATOM 587 N N . LEU A 1 77 ? -5.011 -10.771 9.072 1.00 98.81 77 LEU A N 1
ATOM 588 C CA . LEU A 1 77 ? -5.406 -11.702 8.009 1.00 98.81 77 LEU A CA 1
ATOM 589 C C . LEU A 1 77 ? -6.578 -12.603 8.438 1.00 98.81 77 LEU A C 1
ATOM 591 O O . LEU A 1 77 ? -7.560 -12.723 7.710 1.00 98.81 77 LEU A O 1
ATOM 595 N N . GLU A 1 78 ? -6.543 -13.160 9.651 1.00 98.81 78 GLU A N 1
ATOM 596 C CA . GLU A 1 78 ? -7.641 -13.955 10.230 1.00 98.81 78 GLU A CA 1
ATOM 597 C C . GLU A 1 78 ? -8.896 -13.118 10.549 1.00 98.81 78 GLU A C 1
ATOM 599 O O . GLU A 1 78 ? -9.997 -13.652 10.745 1.00 98.81 78 GLU A O 1
ATOM 604 N N . GLY A 1 79 ? -8.734 -11.799 10.641 1.00 98.75 79 GLY A N 1
ATOM 605 C CA . GLY A 1 79 ? -9.822 -10.831 10.695 1.00 98.75 79 GLY A CA 1
ATOM 606 C C . GLY A 1 79 ? -10.397 -10.488 9.318 1.00 98.75 79 GLY A C 1
ATOM 607 O O . GLY A 1 79 ? -11.484 -9.929 9.251 1.00 98.75 79 GLY A O 1
ATOM 608 N N . GLY A 1 80 ? -9.718 -10.851 8.227 1.00 98.75 80 GLY A N 1
ATOM 609 C CA . GLY A 1 80 ? -10.180 -10.645 6.854 1.00 98.75 80 GLY A CA 1
ATOM 610 C C . GLY A 1 80 ? -9.516 -9.486 6.107 1.00 98.75 80 GLY A C 1
ATOM 611 O O . GLY A 1 80 ? -10.000 -9.117 5.037 1.00 98.75 80 GLY A O 1
ATOM 612 N N . ALA A 1 81 ? -8.423 -8.909 6.623 1.00 98.75 81 ALA A N 1
ATOM 613 C CA . ALA A 1 81 ? -7.645 -7.928 5.866 1.00 98.75 81 ALA A CA 1
ATOM 614 C C . ALA A 1 81 ? -7.173 -8.516 4.526 1.00 98.75 81 ALA A C 1
ATOM 616 O O . ALA A 1 81 ? -6.731 -9.663 4.453 1.00 98.75 81 ALA A O 1
ATOM 617 N N . LYS A 1 82 ? -7.250 -7.713 3.463 1.00 98.50 82 LYS A N 1
ATOM 618 C CA . LYS A 1 82 ? -6.863 -8.110 2.099 1.00 98.50 82 LYS A CA 1
ATOM 619 C C . LYS A 1 82 ? -5.507 -7.577 1.679 1.00 98.50 82 LYS A C 1
ATOM 621 O O . LYS A 1 82 ? -4.948 -8.041 0.687 1.00 98.50 82 LYS A O 1
ATOM 626 N N . VAL A 1 83 ? -4.969 -6.618 2.426 1.00 98.88 83 VAL A N 1
ATOM 627 C CA . VAL A 1 83 ? -3.670 -6.018 2.141 1.00 98.88 83 VAL A CA 1
ATOM 628 C C . VAL A 1 83 ? -2.904 -5.799 3.436 1.00 98.88 83 VAL A C 1
ATOM 630 O O . VAL A 1 83 ? -3.441 -5.245 4.394 1.00 98.88 83 VAL A O 1
ATOM 633 N N . ILE A 1 84 ? -1.636 -6.192 3.441 1.00 98.88 84 ILE A N 1
ATOM 634 C CA . ILE A 1 84 ? -0.688 -5.939 4.521 1.00 98.88 84 ILE A CA 1
ATOM 635 C C . ILE A 1 84 ? 0.482 -5.132 3.962 1.00 98.88 84 ILE A C 1
ATOM 637 O O . ILE A 1 84 ? 1.003 -5.435 2.888 1.00 98.88 84 ILE A O 1
ATOM 641 N N . GLN A 1 85 ? 0.925 -4.118 4.698 1.00 98.88 85 GLN A N 1
ATOM 642 C CA . GLN A 1 85 ? 2.169 -3.406 4.422 1.00 98.88 85 GLN A CA 1
ATOM 643 C C . GLN A 1 85 ? 3.110 -3.502 5.607 1.00 98.88 85 GLN A C 1
ATOM 645 O O . GLN A 1 85 ? 2.742 -3.127 6.719 1.00 98.88 85 GLN A O 1
ATOM 650 N N . LEU A 1 86 ? 4.341 -3.925 5.345 1.00 98.69 86 LEU A N 1
ATOM 651 C CA . LEU A 1 86 ? 5.426 -3.827 6.306 1.00 98.69 86 LEU A CA 1
ATOM 652 C C . LEU A 1 86 ? 6.051 -2.431 6.230 1.00 98.69 86 LEU A C 1
ATOM 654 O O . LEU A 1 86 ? 6.678 -2.071 5.229 1.00 98.69 86 LEU A O 1
ATOM 658 N N . ARG A 1 87 ? 5.895 -1.657 7.308 1.00 97.88 87 ARG A N 1
ATOM 659 C CA . ARG A 1 87 ? 6.584 -0.384 7.525 1.00 97.88 87 ARG A CA 1
ATOM 660 C C . ARG A 1 87 ? 7.560 -0.528 8.680 1.00 97.88 87 ARG A C 1
ATOM 662 O O . ARG A 1 87 ? 7.232 -0.242 9.822 1.00 97.88 87 ARG A O 1
ATOM 669 N N . ASP A 1 88 ? 8.774 -0.952 8.363 1.00 96.44 88 ASP A N 1
ATOM 670 C CA . ASP A 1 88 ? 9.863 -1.018 9.330 1.00 96.44 88 ASP A CA 1
ATOM 671 C C . ASP A 1 88 ? 10.920 0.038 8.997 1.00 96.44 88 ASP A C 1
ATOM 673 O O . ASP A 1 88 ? 11.597 -0.036 7.972 1.00 96.44 88 ASP A O 1
ATOM 677 N N . LYS A 1 89 ? 11.016 1.064 9.848 1.00 94.38 89 LYS A N 1
ATOM 678 C CA . LYS A 1 89 ? 12.023 2.131 9.737 1.00 94.38 89 LYS A CA 1
ATOM 679 C C . LYS A 1 89 ? 13.145 1.999 10.767 1.00 94.38 89 LYS A C 1
ATOM 681 O O . LYS A 1 89 ? 13.990 2.888 10.832 1.00 94.38 89 LYS A O 1
ATOM 686 N N . LEU A 1 90 ? 13.123 0.943 11.580 1.00 94.19 90 LEU A N 1
ATOM 687 C CA . LEU A 1 90 ? 14.017 0.771 12.722 1.00 94.19 90 LEU A CA 1
ATOM 688 C C . LEU A 1 90 ? 15.051 -0.325 12.477 1.00 94.19 90 LEU A C 1
ATOM 690 O O . LEU A 1 90 ? 16.205 -0.150 12.857 1.00 94.19 90 LEU A O 1
ATOM 694 N N . SER A 1 91 ? 14.645 -1.432 11.856 1.00 95.44 91 SER A N 1
ATOM 695 C CA . SER A 1 91 ? 15.516 -2.589 11.652 1.00 95.44 91 SER A CA 1
ATOM 696 C C . SER A 1 91 ? 16.445 -2.412 10.454 1.00 95.44 91 SER A C 1
ATOM 698 O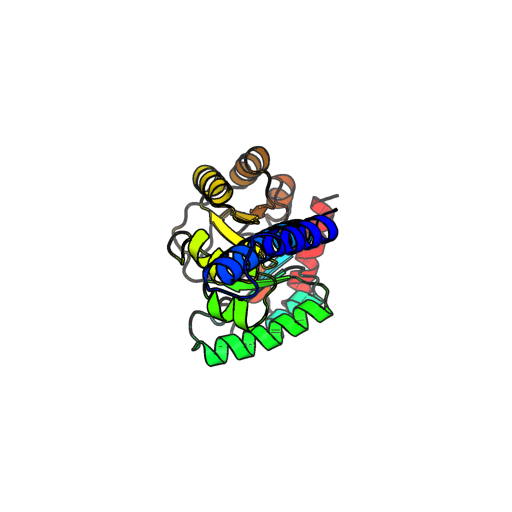 O . SER A 1 91 ? 16.120 -1.720 9.483 1.00 95.44 91 SER A O 1
ATOM 700 N N . ASP A 1 92 ? 17.579 -3.110 10.490 1.00 97.19 92 ASP A N 1
ATOM 701 C CA . ASP A 1 92 ? 18.498 -3.205 9.361 1.00 97.19 92 ASP A CA 1
ATOM 702 C C . ASP A 1 92 ? 17.883 -4.009 8.207 1.00 97.19 92 ASP A C 1
ATOM 704 O O . ASP A 1 92 ? 16.996 -4.843 8.386 1.00 97.19 92 ASP A O 1
ATOM 708 N N . LYS A 1 93 ? 18.387 -3.802 6.985 1.00 96.44 93 LYS A N 1
ATOM 709 C CA . LYS A 1 93 ? 17.823 -4.431 5.775 1.00 96.44 93 LYS A CA 1
ATOM 710 C C . LYS A 1 93 ? 17.794 -5.961 5.811 1.00 96.44 93 LYS A C 1
ATOM 712 O O . LYS A 1 93 ? 16.919 -6.552 5.186 1.00 96.44 93 LYS A O 1
ATOM 717 N N . GLY A 1 94 ? 18.750 -6.594 6.496 1.00 97.69 94 GLY A N 1
ATOM 718 C CA . GLY A 1 94 ? 18.773 -8.051 6.664 1.00 97.69 94 GLY A CA 1
ATOM 719 C C . GLY A 1 94 ? 17.549 -8.542 7.436 1.00 97.69 94 GLY A C 1
ATOM 720 O O . GLY A 1 94 ? 16.820 -9.402 6.946 1.00 97.69 94 GLY A O 1
ATOM 721 N N . ASP A 1 95 ? 17.276 -7.905 8.572 1.00 97.31 95 ASP A N 1
ATOM 722 C CA . ASP A 1 95 ? 16.129 -8.213 9.425 1.00 97.31 95 ASP A CA 1
ATOM 723 C C . ASP A 1 95 ? 14.811 -7.850 8.727 1.00 97.31 95 ASP A C 1
ATOM 725 O O . ASP A 1 95 ? 13.856 -8.628 8.748 1.00 97.31 95 ASP A O 1
ATOM 729 N N . GLN A 1 96 ? 14.768 -6.710 8.021 1.00 98.00 96 GLN A N 1
ATOM 730 C CA . GLN A 1 96 ? 13.608 -6.332 7.207 1.00 98.00 96 GLN A CA 1
ATOM 731 C C . GLN A 1 96 ? 13.288 -7.390 6.149 1.00 98.00 96 GLN A C 1
ATOM 733 O O . GLN A 1 96 ? 12.119 -7.697 5.931 1.00 98.00 96 GLN A O 1
ATOM 738 N N . LEU A 1 97 ? 14.304 -7.948 5.484 1.00 98.62 97 LEU A N 1
ATOM 739 C CA . LEU A 1 97 ? 14.117 -8.981 4.469 1.00 98.62 97 LEU A CA 1
ATOM 740 C C . LEU A 1 97 ? 13.616 -10.294 5.080 1.00 98.62 97 LEU A C 1
ATOM 742 O O . LEU A 1 97 ? 12.736 -10.931 4.501 1.00 98.62 97 LEU A O 1
ATOM 746 N N . GLU A 1 98 ? 14.139 -10.697 6.238 1.00 98.31 98 GLU A N 1
ATOM 747 C CA . GLU A 1 98 ? 13.651 -11.878 6.956 1.00 98.31 98 GLU A CA 1
ATOM 748 C C . GLU A 1 98 ? 12.168 -11.726 7.326 1.00 98.31 98 GLU A C 1
ATOM 750 O O . GLU A 1 98 ? 11.354 -12.592 6.990 1.00 98.31 98 GLU A O 1
ATOM 755 N N . GLN A 1 99 ? 11.795 -10.585 7.915 1.00 98.12 99 GLN A N 1
ATOM 756 C CA . GLN A 1 99 ? 10.401 -10.277 8.237 1.00 98.12 99 GLN A CA 1
ATOM 757 C C . GLN A 1 99 ? 9.529 -10.205 6.980 1.00 98.12 99 GLN A C 1
ATOM 759 O O . GLN A 1 99 ? 8.448 -10.789 6.946 1.00 98.12 99 GLN A O 1
ATOM 764 N N . ALA A 1 100 ? 9.995 -9.548 5.916 1.00 98.69 100 ALA A N 1
ATOM 765 C CA . ALA A 1 100 ? 9.255 -9.437 4.664 1.00 98.69 100 ALA A CA 1
ATOM 766 C C . ALA A 1 100 ? 8.940 -10.811 4.058 1.00 98.69 100 ALA A C 1
ATOM 768 O O . ALA A 1 100 ? 7.807 -11.044 3.647 1.00 98.69 100 ALA A O 1
ATOM 769 N N . ASN A 1 101 ? 9.903 -11.738 4.047 1.00 98.75 101 ASN A N 1
ATOM 770 C CA . ASN A 1 101 ? 9.686 -13.099 3.551 1.00 98.75 101 ASN A CA 1
ATOM 771 C C . ASN A 1 101 ? 8.634 -13.852 4.377 1.00 98.75 101 ASN A C 1
ATOM 773 O O . ASN A 1 101 ? 7.753 -14.498 3.806 1.00 98.75 101 ASN A O 1
ATOM 777 N N . LEU A 1 102 ? 8.701 -13.748 5.709 1.00 98.69 102 LEU A N 1
ATOM 778 C CA . LEU A 1 102 ? 7.723 -14.362 6.607 1.00 98.69 102 LEU A CA 1
ATOM 779 C C . LEU A 1 102 ? 6.310 -13.825 6.340 1.00 98.69 102 LEU A C 1
ATOM 781 O O . LEU A 1 102 ? 5.392 -14.600 6.075 1.00 98.69 102 LEU A O 1
ATOM 785 N N . LEU A 1 103 ? 6.144 -12.500 6.365 1.00 98.75 103 LEU A N 1
ATOM 786 C CA . LEU A 1 103 ? 4.834 -11.867 6.209 1.00 98.75 103 LEU A CA 1
ATOM 787 C C . LEU A 1 103 ? 4.264 -12.058 4.802 1.00 98.75 103 LEU A C 1
ATOM 789 O O . LEU A 1 103 ? 3.056 -12.244 4.656 1.00 98.75 103 LEU A O 1
ATOM 793 N N . LYS A 1 104 ? 5.114 -12.063 3.770 1.00 98.75 104 LYS A N 1
ATOM 794 C CA . LYS A 1 104 ? 4.695 -12.360 2.401 1.00 98.75 104 LYS A CA 1
ATOM 795 C C . LYS A 1 104 ? 4.110 -13.764 2.303 1.00 98.75 104 LYS A C 1
ATOM 797 O O . LYS A 1 104 ? 3.018 -13.908 1.763 1.00 98.75 104 LYS A O 1
ATOM 802 N N . ASN A 1 105 ? 4.792 -14.780 2.839 1.00 98.69 105 ASN A N 1
ATOM 803 C CA . ASN A 1 105 ? 4.293 -16.159 2.807 1.00 98.69 105 ASN A CA 1
ATOM 804 C C . ASN A 1 105 ? 2.938 -16.284 3.516 1.00 98.69 105 ASN A C 1
ATOM 806 O O . ASN A 1 105 ? 2.030 -16.924 2.995 1.00 98.69 105 ASN A O 1
ATOM 810 N N . MET A 1 106 ? 2.768 -15.603 4.653 1.00 98.75 106 MET A N 1
ATOM 811 C CA . MET A 1 106 ? 1.470 -15.539 5.327 1.00 98.75 106 MET A CA 1
ATOM 812 C C . MET A 1 106 ? 0.406 -14.873 4.450 1.00 98.75 106 MET A C 1
ATOM 814 O O . MET A 1 106 ? -0.712 -15.357 4.381 1.00 98.75 106 MET A O 1
ATOM 818 N N . CYS A 1 107 ? 0.720 -13.776 3.760 1.00 98.81 107 CYS A N 1
ATOM 819 C CA . CYS A 1 107 ? -0.251 -13.127 2.878 1.00 98.81 107 CYS A CA 1
ATOM 820 C C . CYS A 1 107 ? -0.670 -14.040 1.714 1.00 98.81 107 CYS A C 1
ATOM 822 O O . CYS A 1 107 ? -1.858 -14.102 1.402 1.00 98.81 107 CYS A O 1
ATOM 824 N N . ASP A 1 108 ? 0.264 -14.797 1.128 1.00 98.44 108 ASP A N 1
ATOM 825 C CA . ASP A 1 108 ? -0.036 -15.768 0.068 1.00 98.44 108 ASP A CA 1
ATOM 826 C C . ASP A 1 108 ? -1.021 -16.853 0.538 1.00 98.44 108 ASP A C 1
ATOM 828 O O . ASP A 1 108 ? -1.952 -17.193 -0.192 1.00 98.44 108 ASP A O 1
ATOM 832 N N . GLU A 1 109 ? -0.855 -17.372 1.761 1.00 98.44 109 GLU A N 1
ATOM 833 C CA . GLU A 1 109 ? -1.751 -18.383 2.351 1.00 98.44 109 GLU A CA 1
ATOM 834 C C . GLU A 1 109 ? -3.202 -17.889 2.483 1.00 98.44 109 GLU A C 1
ATOM 836 O O . GLU A 1 109 ? -4.137 -18.689 2.431 1.00 98.44 109 GLU A O 1
ATOM 841 N N . TYR A 1 110 ? -3.394 -16.575 2.623 1.00 98.31 110 TYR A N 1
ATOM 842 C CA . TYR A 1 110 ? -4.699 -15.932 2.808 1.00 98.31 110 TYR A CA 1
ATOM 843 C C . TYR A 1 110 ? -5.225 -15.244 1.532 1.00 98.31 110 TYR A C 1
ATOM 845 O O . TYR A 1 110 ? -6.257 -14.571 1.588 1.00 98.31 110 TYR A O 1
ATOM 853 N N . ASP A 1 111 ? -4.539 -15.399 0.389 1.00 97.56 111 ASP A N 1
ATOM 854 C CA . ASP A 1 111 ? -4.805 -14.662 -0.863 1.00 97.56 111 ASP A CA 1
ATOM 855 C C . ASP A 1 111 ? -4.898 -13.136 -0.639 1.00 97.56 111 ASP A C 1
ATOM 857 O O . ASP A 1 111 ? -5.774 -12.444 -1.167 1.00 97.56 111 ASP A O 1
ATOM 861 N N . ALA A 1 112 ? -3.997 -12.613 0.195 1.00 98.62 112 ALA A N 1
ATOM 862 C CA . ALA A 1 112 ? -3.851 -11.198 0.507 1.00 98.62 112 ALA A CA 1
ATOM 863 C C . ALA A 1 112 ? -2.614 -10.602 -0.181 1.00 98.62 112 ALA A C 1
ATOM 865 O O . ALA A 1 112 ? -1.615 -11.275 -0.441 1.00 98.62 112 ALA A O 1
ATOM 866 N N . LEU A 1 113 ? -2.660 -9.300 -0.457 1.00 98.81 113 LEU A N 1
ATOM 867 C CA . LEU A 1 113 ? -1.521 -8.573 -1.004 1.00 98.81 113 LEU A CA 1
ATOM 868 C C . LEU A 1 113 ? -0.538 -8.179 0.100 1.00 98.81 113 LEU A C 1
ATOM 870 O O . LEU A 1 113 ? -0.929 -7.833 1.212 1.00 98.81 113 LEU A O 1
ATOM 874 N N . PHE A 1 114 ? 0.745 -8.147 -0.253 1.00 98.88 114 PHE A N 1
ATOM 875 C CA . PHE A 1 114 ? 1.834 -7.768 0.644 1.00 98.88 114 PHE A CA 1
ATOM 876 C C . PHE A 1 114 ? 2.678 -6.665 0.014 1.00 98.88 114 PHE A C 1
ATOM 878 O O . PHE A 1 114 ? 3.179 -6.826 -1.102 1.00 98.88 114 PHE A O 1
ATOM 885 N N . PHE A 1 115 ? 2.848 -5.562 0.734 1.00 98.88 115 PHE A N 1
ATOM 886 C CA . PHE A 1 115 ? 3.616 -4.407 0.292 1.00 98.88 115 PHE A CA 1
ATOM 887 C C . PHE A 1 115 ? 4.779 -4.116 1.232 1.00 98.88 115 PHE A C 1
ATOM 889 O O . PHE A 1 115 ? 4.638 -4.138 2.452 1.00 98.88 115 PHE A O 1
ATOM 896 N N . MET A 1 116 ? 5.911 -3.736 0.653 1.00 98.75 116 MET A N 1
ATOM 897 C CA . MET A 1 116 ? 6.983 -3.084 1.400 1.00 98.75 116 MET A CA 1
ATOM 898 C C . MET A 1 116 ? 6.803 -1.572 1.357 1.00 98.75 116 MET A C 1
ATOM 900 O O . MET A 1 116 ? 6.469 -1.014 0.313 1.00 98.75 116 MET A O 1
ATOM 904 N N . ASN A 1 117 ? 7.049 -0.898 2.474 1.00 98.62 117 ASN A N 1
ATOM 905 C CA . ASN A 1 117 ? 7.134 0.557 2.526 1.00 98.62 117 ASN A CA 1
ATOM 906 C C . ASN A 1 117 ? 8.574 1.025 2.237 1.00 98.62 117 ASN A C 1
ATOM 908 O O . ASN A 1 117 ? 9.498 0.587 2.916 1.00 98.62 117 ASN A O 1
ATOM 912 N N . ASP A 1 118 ? 8.745 1.962 1.302 1.00 97.19 118 ASP A N 1
ATOM 913 C CA . ASP A 1 118 ? 9.970 2.694 0.910 1.00 97.19 118 ASP A CA 1
ATOM 914 C C . ASP A 1 118 ? 11.138 1.839 0.353 1.00 97.19 118 ASP A C 1
ATOM 916 O O . ASP A 1 118 ? 11.807 2.239 -0.604 1.00 97.19 118 ASP A O 1
ATOM 920 N N . ALA A 1 119 ? 11.386 0.649 0.903 1.00 97.75 119 ALA A N 1
ATOM 921 C CA . ALA A 1 119 ? 12.535 -0.206 0.608 1.00 97.75 119 ALA A CA 1
ATOM 922 C C . ALA A 1 119 ? 12.350 -1.042 -0.676 1.00 97.75 119 ALA A C 1
ATOM 924 O O . ALA A 1 119 ? 12.019 -2.229 -0.633 1.00 97.75 119 ALA A O 1
ATOM 925 N N . ALA A 1 120 ? 12.573 -0.421 -1.839 1.00 98.31 120 ALA A N 1
ATOM 926 C CA . ALA A 1 120 ? 12.426 -1.059 -3.156 1.00 98.31 120 ALA A CA 1
ATOM 927 C C . ALA A 1 120 ? 13.297 -2.316 -3.350 1.00 98.31 120 ALA A C 1
ATOM 929 O O . ALA A 1 120 ? 12.877 -3.278 -3.992 1.00 98.31 120 ALA A O 1
ATOM 930 N N . ASP A 1 121 ? 14.501 -2.329 -2.786 1.00 97.94 121 ASP A N 1
ATOM 931 C CA . ASP A 1 121 ? 15.412 -3.471 -2.841 1.00 97.94 121 ASP A CA 1
ATOM 932 C C . ASP A 1 121 ? 14.907 -4.656 -2.011 1.00 97.94 121 ASP A C 1
ATOM 934 O O . ASP A 1 121 ? 14.916 -5.788 -2.496 1.00 97.94 121 ASP A O 1
ATOM 938 N N . VAL A 1 122 ? 14.388 -4.403 -0.806 1.00 98.50 122 VAL A N 1
ATOM 939 C CA . VAL A 1 122 ? 13.754 -5.436 0.029 1.00 98.50 122 VAL A CA 1
ATOM 940 C C . VAL A 1 122 ? 12.466 -5.941 -0.623 1.00 98.50 122 VAL A C 1
ATOM 942 O O . VAL A 1 122 ? 12.224 -7.148 -0.645 1.00 98.50 122 VAL A O 1
ATOM 945 N N . ALA A 1 123 ? 11.669 -5.054 -1.229 1.00 98.69 123 ALA A N 1
ATOM 946 C CA . ALA A 1 123 ? 10.472 -5.429 -1.984 1.00 98.69 123 ALA A CA 1
ATOM 947 C C . ALA A 1 123 ? 10.802 -6.393 -3.132 1.00 98.69 123 ALA A C 1
ATOM 949 O O . ALA A 1 123 ? 10.122 -7.404 -3.319 1.00 98.69 123 ALA A O 1
ATOM 950 N N . ARG A 1 124 ? 11.870 -6.106 -3.886 1.00 98.44 124 ARG A N 1
ATOM 951 C CA . ARG A 1 124 ? 12.357 -6.980 -4.958 1.00 98.44 124 ARG A CA 1
ATOM 952 C C . ARG A 1 124 ? 12.878 -8.308 -4.407 1.00 98.44 124 ARG A C 1
ATOM 954 O O . ARG A 1 124 ? 12.539 -9.357 -4.945 1.00 98.44 124 ARG A O 1
ATOM 961 N N . ALA A 1 125 ? 13.694 -8.275 -3.355 1.00 98.50 125 ALA A N 1
ATOM 962 C CA . ALA A 1 125 ? 14.330 -9.468 -2.794 1.00 98.50 125 ALA A CA 1
ATOM 963 C C . ALA A 1 125 ? 13.333 -10.434 -2.130 1.00 98.50 125 ALA A C 1
ATOM 965 O O . ALA A 1 125 ? 13.523 -11.645 -2.207 1.00 98.50 125 ALA A O 1
ATOM 966 N N . SER A 1 126 ? 12.265 -9.909 -1.524 1.00 98.44 126 SER A N 1
ATOM 967 C CA . SER A 1 126 ? 11.202 -10.702 -0.883 1.00 98.44 126 SER A CA 1
ATOM 968 C C . SER A 1 126 ? 10.093 -11.156 -1.838 1.00 98.44 126 SER A C 1
ATOM 970 O O . SER A 1 126 ? 9.179 -11.869 -1.427 1.00 98.44 126 SER A O 1
ATOM 972 N N . ASN A 1 127 ? 10.146 -10.755 -3.115 1.00 98.00 127 ASN A N 1
ATOM 973 C CA . ASN A 1 127 ? 9.048 -10.929 -4.072 1.00 98.00 127 ASN A CA 1
ATOM 974 C C . ASN A 1 127 ? 7.708 -10.409 -3.520 1.00 98.00 127 ASN A C 1
ATOM 976 O O . ASN A 1 127 ? 6.672 -11.063 -3.659 1.00 98.00 127 ASN A O 1
ATOM 980 N N . ALA A 1 128 ? 7.728 -9.242 -2.867 1.00 98.62 128 ALA A N 1
ATOM 981 C CA . ALA A 1 128 ? 6.510 -8.582 -2.413 1.00 98.62 128 ALA A CA 1
ATOM 982 C C . ALA A 1 128 ? 5.565 -8.324 -3.597 1.00 98.62 128 ALA A C 1
ATOM 984 O O . ALA A 1 128 ? 6.011 -8.093 -4.722 1.00 98.62 128 ALA A O 1
ATOM 985 N N . HIS A 1 129 ? 4.257 -8.286 -3.352 1.00 98.69 129 HIS A N 1
ATOM 986 C CA . HIS A 1 129 ? 3.280 -7.943 -4.389 1.00 98.69 129 HIS A CA 1
ATOM 987 C C . HIS A 1 129 ? 3.447 -6.500 -4.880 1.00 98.69 129 HIS A C 1
ATOM 989 O O . HIS A 1 129 ? 3.128 -6.187 -6.028 1.00 98.69 129 HIS A O 1
ATOM 995 N N . GLY A 1 130 ? 3.993 -5.621 -4.040 1.00 98.56 130 GLY A N 1
ATOM 996 C CA . GLY A 1 130 ? 4.388 -4.293 -4.470 1.00 98.56 130 GLY A CA 1
ATOM 997 C C . GLY A 1 130 ? 5.196 -3.499 -3.457 1.00 98.56 130 GLY A C 1
ATOM 998 O O . GLY A 1 130 ? 5.564 -3.964 -2.378 1.00 98.56 130 GLY A O 1
ATOM 999 N N . LEU A 1 131 ? 5.438 -2.254 -3.837 1.00 98.88 131 LEU A N 1
ATOM 1000 C CA . LEU A 1 131 ? 6.104 -1.219 -3.069 1.00 98.88 131 LEU A CA 1
ATOM 1001 C C . LEU A 1 131 ? 5.123 -0.065 -2.833 1.00 98.88 131 LEU A C 1
ATOM 1003 O O . LEU A 1 131 ? 4.368 0.314 -3.729 1.00 98.88 131 LEU A O 1
ATOM 1007 N N . HIS A 1 132 ? 5.150 0.519 -1.643 1.00 98.81 132 HIS A N 1
ATOM 1008 C CA . HIS A 1 132 ? 4.518 1.799 -1.357 1.00 98.81 132 HIS A CA 1
ATOM 1009 C C . HIS A 1 132 ? 5.598 2.852 -1.102 1.00 98.81 132 HIS A C 1
ATOM 1011 O O . HIS A 1 132 ? 6.504 2.600 -0.314 1.00 98.81 132 HIS A O 1
ATOM 1017 N N . ILE A 1 133 ? 5.498 4.014 -1.749 1.00 98.38 133 ILE A N 1
ATOM 1018 C CA . ILE A 1 133 ? 6.439 5.133 -1.593 1.00 98.38 133 ILE A CA 1
ATOM 1019 C C . ILE A 1 133 ? 5.718 6.441 -1.253 1.00 98.38 133 ILE A C 1
ATOM 1021 O O . ILE A 1 133 ? 4.574 6.688 -1.645 1.00 98.38 133 ILE A O 1
ATOM 1025 N N . GLY A 1 134 ? 6.394 7.322 -0.532 1.00 96.31 134 GLY A N 1
ATOM 1026 C CA . GLY A 1 134 ? 5.984 8.699 -0.314 1.00 96.31 134 GLY A CA 1
ATOM 1027 C C . GLY A 1 134 ? 6.443 9.659 -1.414 1.00 96.31 134 GLY A C 1
ATOM 1028 O O . GLY A 1 134 ? 6.991 9.290 -2.450 1.00 96.31 134 GLY A O 1
ATOM 1029 N N . GLN A 1 135 ? 6.198 10.949 -1.176 1.00 92.56 135 GLN A N 1
ATOM 1030 C CA . GLN A 1 135 ? 6.538 12.025 -2.115 1.00 92.56 135 GLN A CA 1
ATOM 1031 C C . GLN A 1 135 ? 8.044 12.320 -2.179 1.00 92.56 135 GLN A C 1
ATOM 1033 O O . GLN A 1 135 ? 8.523 12.799 -3.201 1.00 92.56 135 GLN A O 1
ATOM 1038 N N . THR A 1 136 ? 8.773 12.040 -1.098 1.00 93.19 136 THR A N 1
ATOM 1039 C CA . THR A 1 136 ? 10.209 12.335 -0.944 1.00 93.19 136 THR A CA 1
ATOM 1040 C C . THR A 1 136 ? 11.096 11.095 -1.022 1.00 93.19 136 THR A C 1
ATOM 1042 O O . THR A 1 136 ? 12.307 11.210 -0.854 1.00 93.19 136 THR A O 1
ATOM 1045 N N . ASP A 1 137 ? 10.497 9.920 -1.206 1.00 95.69 137 ASP A N 1
ATOM 1046 C CA . ASP A 1 137 ? 11.224 8.659 -1.309 1.00 95.69 137 ASP A CA 1
ATOM 1047 C C . ASP A 1 137 ? 11.767 8.474 -2.734 1.00 95.69 137 ASP A C 1
ATOM 1049 O O . ASP A 1 137 ? 11.799 9.413 -3.537 1.00 95.69 137 ASP A O 1
ATOM 1053 N N . LEU A 1 138 ? 12.233 7.266 -3.058 1.00 95.81 138 LEU A N 1
ATOM 1054 C CA . LEU A 1 138 ? 12.754 6.963 -4.386 1.00 95.81 138 LEU A CA 1
ATOM 1055 C C . LEU A 1 138 ? 11.712 7.324 -5.469 1.00 95.81 138 LEU A C 1
ATOM 1057 O O . LEU A 1 138 ? 10.579 6.845 -5.384 1.00 95.81 138 LEU A O 1
ATOM 1061 N N . PRO A 1 139 ? 12.066 8.117 -6.502 1.00 97.00 139 PRO A N 1
ATOM 1062 C CA . PRO A 1 139 ? 11.118 8.477 -7.550 1.00 97.00 139 PRO A CA 1
ATOM 1063 C C . PRO A 1 139 ? 10.531 7.248 -8.252 1.00 97.00 139 PRO A C 1
ATOM 1065 O O . PRO A 1 139 ? 11.234 6.258 -8.472 1.00 97.00 139 PRO A O 1
ATOM 1068 N N . THR A 1 140 ? 9.261 7.337 -8.654 1.00 97.25 140 THR A N 1
ATOM 1069 C CA . THR A 1 140 ? 8.480 6.237 -9.250 1.00 97.25 140 THR A CA 1
ATOM 1070 C C . THR A 1 140 ? 9.208 5.534 -10.400 1.00 97.25 140 THR A C 1
ATOM 1072 O O . THR A 1 140 ? 9.239 4.306 -10.452 1.00 97.25 140 THR A O 1
ATOM 1075 N N . GLU A 1 141 ? 9.849 6.296 -11.292 1.00 96.62 141 GLU A N 1
ATOM 1076 C CA . GLU A 1 141 ? 10.632 5.759 -12.414 1.00 96.62 141 GLU A CA 1
ATOM 1077 C C . GLU A 1 141 ? 11.791 4.867 -11.937 1.00 96.62 141 GLU A C 1
ATOM 1079 O O . GLU A 1 141 ? 11.984 3.754 -12.433 1.00 96.62 141 GLU A O 1
ATOM 1084 N N . HIS A 1 142 ? 12.536 5.323 -10.929 1.00 97.88 142 HIS A N 1
ATOM 1085 C CA . HIS A 1 142 ? 13.654 4.570 -10.371 1.00 97.88 142 HIS A CA 1
ATOM 1086 C C . HIS A 1 142 ? 13.178 3.338 -9.601 1.00 97.88 142 HIS A C 1
ATOM 1088 O O . HIS A 1 142 ? 13.729 2.255 -9.797 1.00 97.88 142 HIS A O 1
ATOM 1094 N N . ALA A 1 143 ? 12.118 3.461 -8.797 1.00 97.88 143 ALA A N 1
ATOM 1095 C CA . ALA A 1 143 ? 11.477 2.309 -8.166 1.00 97.88 143 ALA A CA 1
ATOM 1096 C C . ALA A 1 143 ? 11.054 1.260 -9.209 1.00 97.88 143 ALA A C 1
ATOM 1098 O O . ALA A 1 143 ? 11.408 0.090 -9.076 1.00 97.88 143 ALA A O 1
ATOM 1099 N N . ARG A 1 144 ? 10.395 1.668 -10.302 1.00 96.69 144 ARG A N 1
ATOM 1100 C CA . ARG A 1 144 ? 9.988 0.761 -11.388 1.00 96.69 144 ARG A CA 1
ATOM 1101 C C . ARG A 1 144 ? 11.166 0.011 -12.006 1.00 96.69 144 ARG A C 1
ATOM 1103 O O . ARG A 1 144 ? 11.012 -1.159 -12.334 1.00 96.69 144 ARG A O 1
ATOM 1110 N N . SER A 1 145 ? 12.324 0.657 -12.145 1.00 95.25 145 SER A N 1
ATOM 1111 C CA . SER A 1 145 ? 13.531 0.014 -12.685 1.00 95.25 145 SER A CA 1
ATOM 1112 C C . SER A 1 145 ? 14.183 -1.014 -11.751 1.00 95.25 145 SER A C 1
ATOM 1114 O O . SER A 1 145 ? 14.924 -1.871 -12.230 1.00 95.25 145 SER A O 1
ATOM 1116 N N . LEU A 1 146 ? 13.927 -0.938 -10.440 1.00 96.81 146 LEU A N 1
ATOM 1117 C CA . LEU A 1 146 ? 14.449 -1.889 -9.449 1.00 96.81 146 LEU A CA 1
ATOM 1118 C C . LEU A 1 146 ? 13.523 -3.094 -9.250 1.00 96.81 146 LEU A C 1
ATOM 1120 O O . LEU A 1 146 ? 13.989 -4.200 -8.971 1.00 96.81 146 LEU A O 1
ATOM 1124 N N . LEU A 1 147 ? 12.214 -2.875 -9.359 1.00 97.88 147 LEU A N 1
ATOM 1125 C CA . LEU A 1 147 ? 11.200 -3.895 -9.119 1.00 97.88 147 LEU A CA 1
ATOM 1126 C C . LEU A 1 147 ? 11.043 -4.854 -10.302 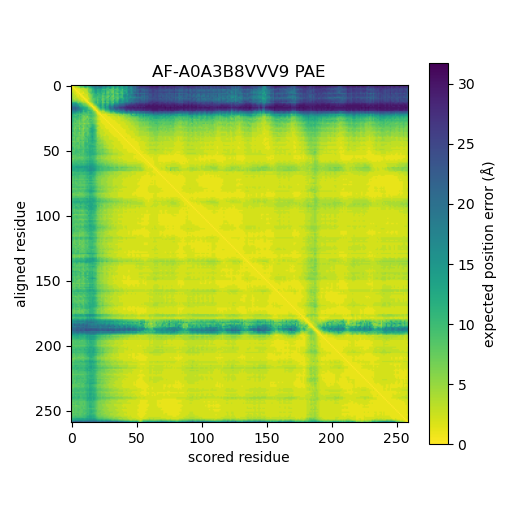1.00 97.88 147 LEU A C 1
ATOM 1128 O O . LEU A 1 147 ? 11.414 -4.556 -11.438 1.00 97.88 147 LEU A O 1
ATOM 1132 N N . SER A 1 148 ? 10.460 -6.027 -10.048 1.00 96.81 148 SER A N 1
ATOM 1133 C CA . SER A 1 148 ? 9.977 -6.882 -11.130 1.00 96.81 148 SER A CA 1
ATOM 1134 C C . SER A 1 148 ? 8.822 -6.217 -11.881 1.00 96.81 148 SER A C 1
ATOM 1136 O O . SER A 1 148 ? 8.046 -5.462 -11.281 1.00 96.81 148 SER A O 1
ATOM 1138 N N . PRO A 1 149 ? 8.668 -6.488 -13.188 1.00 96.06 149 PRO A N 1
ATOM 1139 C CA . PRO A 1 149 ? 7.626 -5.859 -13.997 1.00 96.06 149 PRO A CA 1
ATOM 1140 C C . PRO A 1 149 ? 6.199 -6.108 -13.494 1.00 96.06 149 PRO A C 1
ATOM 1142 O O . PRO A 1 149 ? 5.314 -5.305 -13.773 1.00 96.06 149 PRO A O 1
ATOM 1145 N N . GLU A 1 150 ? 5.958 -7.183 -12.753 1.00 96.44 150 GLU A N 1
ATOM 1146 C CA . GLU A 1 150 ? 4.672 -7.554 -12.162 1.00 96.44 150 GLU A CA 1
ATOM 1147 C C . GLU A 1 150 ? 4.384 -6.909 -10.797 1.00 96.44 150 GLU A C 1
ATOM 1149 O O . GLU A 1 150 ? 3.236 -6.935 -10.358 1.00 96.44 150 GLU A O 1
ATOM 1154 N N . GLN A 1 151 ? 5.380 -6.321 -10.126 1.00 98.44 151 GLN A N 1
ATOM 1155 C CA . GLN A 1 151 ? 5.186 -5.733 -8.796 1.00 98.44 151 GLN A CA 1
ATOM 1156 C C . GLN A 1 151 ? 4.487 -4.376 -8.890 1.00 98.44 151 GLN A C 1
ATOM 1158 O O . GLN A 1 151 ? 4.820 -3.546 -9.737 1.00 98.44 151 GLN A O 1
ATOM 1163 N N . LEU A 1 152 ? 3.539 -4.121 -7.994 1.00 98.75 152 LEU A N 1
ATOM 1164 C CA . LEU A 1 152 ? 2.803 -2.862 -7.930 1.00 98.75 152 LEU A CA 1
ATOM 1165 C C . LEU A 1 152 ? 3.640 -1.731 -7.321 1.00 98.75 15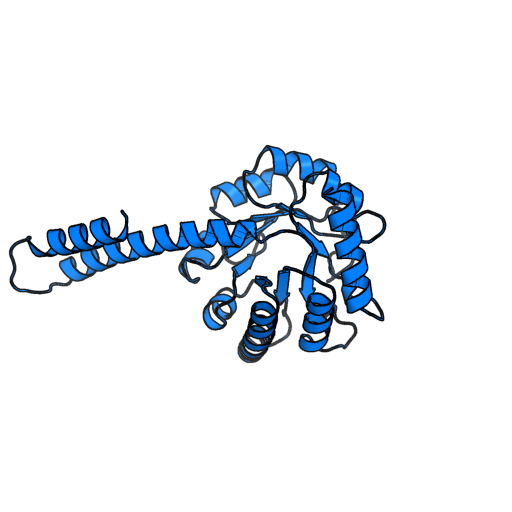2 LEU A C 1
ATOM 1167 O O . LEU A 1 152 ? 4.482 -1.967 -6.458 1.00 98.75 152 LEU A O 1
ATOM 1171 N N . ILE A 1 153 ? 3.357 -0.491 -7.712 1.00 98.81 153 ILE A N 1
ATOM 1172 C CA . ILE A 1 153 ? 3.830 0.721 -7.041 1.00 98.81 153 ILE A CA 1
ATOM 1173 C C . ILE A 1 153 ? 2.625 1.554 -6.618 1.00 98.81 153 ILE A C 1
ATOM 1175 O O . ILE A 1 153 ? 1.837 1.993 -7.452 1.00 98.81 153 ILE A O 1
ATOM 1179 N N . GLY A 1 154 ? 2.516 1.802 -5.319 1.00 98.69 154 GLY A N 1
ATOM 1180 C CA . GLY A 1 154 ? 1.609 2.787 -4.748 1.00 98.69 154 GLY A CA 1
ATOM 1181 C C . GLY A 1 154 ? 2.337 4.034 -4.306 1.00 98.69 154 GLY A C 1
ATOM 1182 O O . GLY A 1 154 ? 3.483 3.955 -3.861 1.00 98.69 154 GLY A O 1
ATOM 1183 N N . ARG A 1 155 ? 1.652 5.175 -4.356 1.00 98.44 155 ARG A N 1
ATOM 1184 C CA . ARG A 1 155 ? 2.213 6.441 -3.876 1.00 98.44 155 ARG A CA 1
ATOM 1185 C C . ARG A 1 155 ? 1.259 7.167 -2.942 1.00 98.44 155 ARG A C 1
ATOM 1187 O O . ARG A 1 155 ? 0.055 7.198 -3.192 1.00 98.44 155 ARG A O 1
ATOM 1194 N N . SER A 1 156 ? 1.793 7.741 -1.867 1.00 98.00 156 SER A N 1
ATOM 1195 C CA . SER A 1 156 ? 1.048 8.616 -0.953 1.00 98.00 156 SER A CA 1
ATOM 1196 C C . SER A 1 156 ? 0.786 9.988 -1.581 1.00 98.00 156 SER A C 1
ATOM 1198 O O . SER A 1 156 ? 1.714 10.607 -2.093 1.00 98.00 156 SER A O 1
ATOM 1200 N N . ASN A 1 157 ? -0.441 10.502 -1.476 1.00 97.62 157 ASN A N 1
ATOM 1201 C CA . ASN A 1 157 ? -0.890 11.766 -2.064 1.00 97.62 157 ASN A CA 1
ATOM 1202 C C . ASN A 1 157 ? -1.730 12.584 -1.074 1.00 97.62 157 ASN A C 1
ATOM 1204 O O . ASN A 1 157 ? -2.611 12.060 -0.391 1.00 97.62 157 ASN A O 1
ATOM 1208 N N . SER A 1 158 ? -1.496 13.893 -1.055 1.00 95.56 158 SER A N 1
ATOM 1209 C CA . SER A 1 158 ? -2.216 14.878 -0.244 1.00 95.56 158 SER A CA 1
ATOM 1210 C C . SER A 1 158 ? -3.305 15.592 -1.059 1.00 95.56 158 SER A C 1
ATOM 1212 O O . SER A 1 158 ? -3.344 16.821 -1.105 1.00 95.56 158 SER A O 1
ATOM 1214 N N . GLY A 1 159 ? -4.170 14.820 -1.721 1.00 95.81 159 GLY A N 1
ATOM 1215 C CA . GLY A 1 159 ? -5.302 15.325 -2.506 1.00 95.81 159 GLY A CA 1
ATOM 1216 C C . GLY A 1 159 ? -5.150 15.166 -4.020 1.00 95.81 159 GLY A C 1
ATOM 1217 O O . GLY A 1 159 ? -4.287 14.428 -4.511 1.00 95.81 159 GLY A O 1
ATOM 1218 N N . LEU A 1 160 ? -6.029 15.839 -4.762 1.00 97.75 160 LEU A N 1
ATOM 1219 C CA . LEU A 1 160 ? -6.221 15.654 -6.201 1.00 97.75 160 LEU A CA 1
ATOM 1220 C C . LEU A 1 160 ? -4.972 15.949 -7.040 1.00 97.75 160 LEU A C 1
ATOM 1222 O O . LEU A 1 160 ? -4.621 15.141 -7.896 1.00 97.75 160 LEU A O 1
ATOM 1226 N N . GLU A 1 161 ? -4.294 17.072 -6.802 1.00 97.88 161 GLU A N 1
ATOM 1227 C CA . GLU A 1 161 ? -3.158 17.498 -7.635 1.00 97.88 161 GLU A CA 1
ATOM 1228 C C . GLU A 1 161 ? -2.018 16.474 -7.613 1.00 97.88 161 GLU A C 1
ATOM 1230 O O . GLU A 1 161 ? -1.582 16.009 -8.665 1.00 97.88 161 GLU A O 1
ATOM 1235 N N . GLN A 1 162 ? -1.606 16.035 -6.420 1.00 97.81 162 GLN A N 1
ATOM 1236 C CA . GLN A 1 162 ? -0.580 14.996 -6.282 1.00 97.81 162 GLN A CA 1
ATOM 1237 C C . GLN A 1 162 ? -1.044 13.653 -6.852 1.00 97.81 162 GLN A C 1
ATOM 1239 O O . GLN A 1 162 ? -0.241 12.914 -7.414 1.00 97.81 162 GLN A O 1
ATOM 1244 N N . SER A 1 163 ? -2.338 13.338 -6.750 1.00 98.44 163 SER A N 1
ATOM 1245 C CA . SER A 1 163 ? -2.879 12.091 -7.300 1.00 98.44 163 SER A CA 1
ATOM 1246 C C . SER A 1 163 ? -2.827 12.072 -8.832 1.00 98.44 163 SER A C 1
ATOM 1248 O O . SER A 1 163 ? -2.470 11.048 -9.412 1.00 98.44 163 SER A O 1
ATOM 1250 N N . LEU A 1 164 ? -3.111 13.203 -9.488 1.00 98.50 164 LEU A N 1
ATOM 1251 C CA . LEU A 1 164 ? -2.941 13.365 -10.936 1.00 98.50 164 LEU A CA 1
ATOM 1252 C C . LEU A 1 164 ? -1.467 13.272 -11.343 1.00 98.50 164 LEU A C 1
ATOM 1254 O O . LEU A 1 164 ? -1.141 12.590 -12.312 1.00 98.50 164 LEU A O 1
ATOM 1258 N N . GLU A 1 165 ? -0.570 13.906 -10.585 1.00 98.12 165 GLU A N 1
ATOM 1259 C CA . GLU A 1 165 ? 0.872 13.807 -10.821 1.00 98.12 165 GLU A CA 1
ATOM 1260 C C . GLU A 1 165 ? 1.354 12.353 -10.715 1.00 98.12 165 GLU A C 1
ATOM 1262 O O . GLU A 1 165 ? 2.012 11.843 -11.620 1.00 98.12 165 GLU A O 1
ATOM 1267 N N . SER A 1 166 ? 0.978 11.654 -9.643 1.00 98.19 166 SER A N 1
ATOM 1268 C CA . SER A 1 166 ? 1.320 10.245 -9.438 1.00 98.19 166 SER A CA 1
ATOM 1269 C C . SER A 1 166 ? 0.761 9.352 -10.547 1.00 98.19 166 SER A C 1
ATOM 1271 O O . SER A 1 166 ? 1.461 8.452 -11.010 1.00 98.19 166 SER A O 1
ATOM 1273 N N . HIS A 1 167 ? -0.459 9.620 -11.026 1.00 98.12 167 HIS A N 1
ATOM 1274 C CA . HIS A 1 167 ? -1.030 8.909 -12.170 1.00 98.12 167 HIS A CA 1
ATOM 1275 C C . HIS A 1 167 ? -0.175 9.076 -13.435 1.00 98.12 167 HIS A C 1
ATOM 1277 O O . HIS A 1 167 ? 0.165 8.083 -14.075 1.00 98.12 167 HIS A O 1
ATOM 1283 N N . VAL A 1 168 ? 0.243 10.307 -13.756 1.00 97.81 168 VAL A N 1
ATOM 1284 C CA . VAL A 1 168 ? 1.133 10.586 -14.900 1.00 97.81 168 VA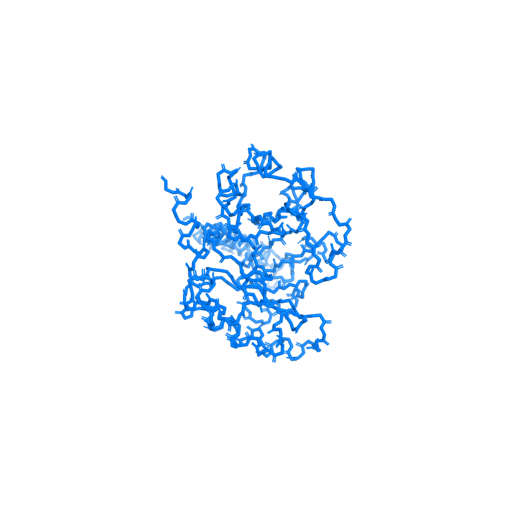L A CA 1
ATOM 1285 C C . VAL A 1 168 ? 2.494 9.898 -14.741 1.00 97.81 168 VAL A C 1
ATOM 1287 O O . VAL A 1 168 ? 3.072 9.445 -15.726 1.00 97.81 168 VAL A O 1
ATOM 1290 N N . GLN A 1 169 ? 2.989 9.764 -13.510 1.00 97.06 169 GLN A N 1
ATOM 1291 C CA . GLN A 1 169 ? 4.230 9.042 -13.207 1.00 97.06 169 GLN A CA 1
ATOM 1292 C C . GLN A 1 169 ? 4.111 7.512 -13.320 1.00 97.06 169 GLN A C 1
ATOM 1294 O O . GLN A 1 169 ? 5.119 6.818 -13.181 1.00 97.06 169 GLN A O 1
ATOM 1299 N N . GLY A 1 170 ? 2.917 6.970 -13.582 1.00 96.38 170 GLY A N 1
ATOM 1300 C CA . GLY A 1 170 ? 2.720 5.544 -13.845 1.00 96.38 170 GLY A CA 1
ATOM 1301 C C . GLY A 1 170 ? 2.688 4.664 -12.594 1.00 96.38 170 GLY A C 1
ATOM 1302 O O . GLY A 1 170 ? 3.135 3.515 -12.648 1.00 96.38 170 GLY A O 1
ATOM 1303 N N . VAL A 1 171 ? 2.186 5.189 -11.470 1.00 98.38 171 VAL A N 1
ATOM 1304 C CA . VAL A 1 171 ? 1.852 4.357 -10.299 1.00 98.38 171 VAL A CA 1
ATOM 1305 C C . VAL A 1 171 ? 0.659 3.451 -10.615 1.00 98.38 171 VAL A C 1
ATOM 1307 O O . VAL A 1 171 ? -0.181 3.786 -11.449 1.00 98.38 171 VAL A O 1
ATOM 1310 N N . ASP A 1 172 ? 0.566 2.314 -9.931 1.00 98.69 172 ASP A N 1
ATOM 1311 C CA . ASP A 1 172 ? -0.518 1.349 -10.130 1.00 98.69 172 ASP A CA 1
ATOM 1312 C C . ASP A 1 172 ? -1.725 1.624 -9.210 1.00 98.69 172 ASP A C 1
ATOM 1314 O O . ASP A 1 172 ? -2.831 1.182 -9.504 1.00 98.69 172 ASP A O 1
ATOM 1318 N N . TYR A 1 173 ? -1.536 2.376 -8.118 1.00 98.81 173 TYR A N 1
ATOM 1319 C CA . TYR A 1 173 ? -2.618 2.905 -7.278 1.00 98.81 173 TYR A CA 1
ATOM 1320 C C . TYR A 1 173 ? -2.205 4.190 -6.553 1.00 98.81 173 TYR A C 1
ATOM 1322 O O . TYR A 1 173 ? -1.017 4.465 -6.345 1.00 98.81 173 TYR A O 1
ATOM 1330 N N . VAL A 1 174 ? -3.195 4.968 -6.119 1.00 98.69 174 VAL A N 1
ATOM 1331 C CA . VAL A 1 174 ? -2.981 6.182 -5.322 1.00 98.69 174 VAL A CA 1
ATOM 1332 C C . VAL A 1 174 ? -3.487 5.972 -3.901 1.00 98.69 174 VAL A C 1
ATOM 1334 O O . VAL A 1 174 ? -4.611 5.522 -3.697 1.00 98.69 174 VA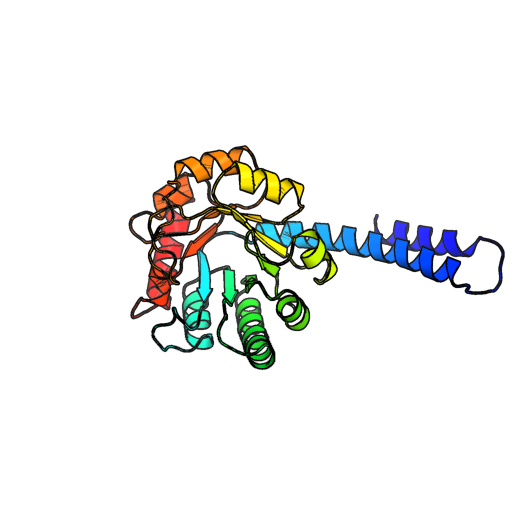L A O 1
ATOM 1337 N N . ALA A 1 175 ? -2.671 6.309 -2.902 1.00 98.50 175 ALA A N 1
ATOM 1338 C CA . ALA A 1 175 ? -3.136 6.414 -1.524 1.00 98.50 175 ALA A CA 1
ATOM 1339 C C . ALA A 1 175 ? -3.391 7.880 -1.178 1.00 98.50 175 ALA A C 1
ATOM 1341 O O . ALA A 1 175 ? -2.477 8.695 -1.289 1.00 98.50 175 ALA A O 1
ATOM 1342 N N . VAL A 1 176 ? -4.607 8.226 -0.766 1.00 98.25 176 VAL A N 1
ATOM 1343 C CA . VAL A 1 176 ? -5.022 9.608 -0.493 1.00 98.25 176 VAL A CA 1
ATOM 1344 C C . VAL A 1 176 ? -5.218 9.796 1.004 1.00 98.25 176 VAL A C 1
ATOM 1346 O O . VAL A 1 176 ? -6.016 9.098 1.633 1.00 98.25 176 VAL A O 1
ATOM 1349 N N . GLY A 1 177 ? -4.493 10.748 1.587 1.00 94.94 177 GLY A N 1
ATOM 1350 C CA . GLY A 1 177 ? -4.618 11.046 3.005 1.00 94.94 177 GLY A CA 1
ATOM 1351 C C . GLY A 1 177 ? -3.739 12.197 3.502 1.00 94.94 177 GLY A C 1
ATOM 1352 O O . GLY A 1 177 ? -2.877 12.704 2.794 1.00 94.94 177 GLY A O 1
ATOM 1353 N N . ALA A 1 178 ? -3.902 12.628 4.753 1.00 94.62 178 ALA A N 1
ATOM 1354 C CA . ALA A 1 178 ? -4.813 12.049 5.744 1.00 94.62 178 ALA A CA 1
ATOM 1355 C C . ALA A 1 178 ? -6.273 12.492 5.514 1.00 94.62 178 ALA A C 1
ATOM 1357 O O . ALA A 1 178 ? -6.534 13.684 5.363 1.00 94.62 178 ALA A O 1
ATOM 1358 N N . ILE A 1 179 ? -7.225 11.552 5.501 1.00 96.81 179 ILE A N 1
ATOM 1359 C CA . ILE A 1 179 ? -8.655 11.877 5.338 1.00 96.81 179 ILE A CA 1
ATOM 1360 C C . ILE A 1 179 ? -9.211 12.540 6.600 1.00 96.81 179 ILE A C 1
ATOM 1362 O O . ILE A 1 179 ? -9.863 13.578 6.512 1.00 96.81 179 ILE A O 1
ATOM 1366 N N . TYR A 1 180 ? -8.884 11.995 7.770 1.00 95.00 180 TYR A N 1
ATOM 1367 C CA . TYR A 1 180 ? -9.188 12.573 9.076 1.00 95.00 180 TYR A CA 1
ATOM 1368 C C . TYR A 1 180 ? -7.901 12.840 9.864 1.00 95.00 180 TYR A C 1
ATOM 1370 O O . TYR A 1 180 ? -6.829 12.312 9.554 1.00 95.00 180 TYR A O 1
ATOM 1378 N N . ALA A 1 181 ? -8.004 13.664 10.909 1.00 88.56 181 ALA A N 1
ATOM 1379 C CA . ALA A 1 181 ? -6.879 13.950 11.793 1.00 88.56 181 ALA A CA 1
ATOM 1380 C C . ALA A 1 181 ? -6.365 12.666 12.470 1.00 88.56 181 ALA A C 1
ATOM 1382 O O . ALA A 1 181 ? -7.139 11.805 12.889 1.00 88.56 181 ALA A O 1
ATOM 1383 N N . THR A 1 182 ? -5.045 12.536 12.590 1.00 81.25 182 THR A N 1
ATOM 1384 C CA . THR A 1 182 ? -4.393 11.386 13.225 1.00 81.25 182 THR A CA 1
ATOM 1385 C C . THR A 1 182 ? -3.059 11.794 13.843 1.00 81.25 182 THR A C 1
ATOM 1387 O O . THR A 1 182 ? -2.391 12.712 13.367 1.00 81.25 182 THR A O 1
ATOM 1390 N N . THR A 1 183 ? -2.668 11.103 14.909 1.00 79.94 183 THR A N 1
ATOM 1391 C CA . THR A 1 183 ? -1.354 11.221 15.558 1.00 79.94 183 THR A CA 1
ATOM 1392 C C . THR A 1 183 ? -0.497 9.964 15.375 1.00 79.94 183 THR A C 1
ATOM 1394 O O . THR A 1 183 ? 0.649 9.931 15.819 1.00 79.94 183 THR A O 1
ATOM 1397 N N . THR A 1 184 ? -1.017 8.933 14.701 1.00 81.31 184 THR A N 1
ATOM 1398 C CA . THR A 1 184 ? -0.352 7.635 14.518 1.00 81.31 184 THR A CA 1
ATOM 1399 C C . THR A 1 184 ? 0.955 7.781 13.729 1.00 81.31 184 THR A C 1
ATOM 1401 O O . THR A 1 184 ? 1.010 8.538 12.757 1.00 81.31 184 THR A O 1
ATOM 1404 N N . MET A 1 185 ? 2.010 7.065 14.144 1.00 77.19 185 MET A N 1
ATOM 1405 C CA . MET A 1 185 ? 3.361 7.120 13.545 1.00 77.19 185 MET A CA 1
ATOM 1406 C C . MET A 1 185 ? 3.935 8.551 13.446 1.00 77.19 185 MET A C 1
ATOM 1408 O O . MET A 1 185 ? 4.519 8.936 12.428 1.00 77.19 185 MET A O 1
ATOM 1412 N N . GLY A 1 186 ? 3.695 9.388 14.463 1.00 64.81 186 GLY A N 1
ATOM 1413 C CA . GLY A 1 186 ? 4.236 10.752 14.532 1.00 64.81 186 GLY A CA 1
ATOM 1414 C C . GLY A 1 186 ? 3.660 11.724 13.496 1.00 64.81 186 GLY A C 1
ATOM 1415 O O . GLY A 1 186 ? 4.259 12.760 13.220 1.00 64.81 186 GLY A O 1
ATOM 1416 N N . LYS A 1 187 ? 2.503 11.419 12.889 1.00 70.31 187 LYS A N 1
ATOM 1417 C CA . LYS A 1 187 ? 1.883 12.247 11.834 1.00 70.31 187 LYS A CA 1
ATOM 1418 C C . LYS A 1 187 ? 1.022 13.413 12.349 1.00 70.31 187 LYS A C 1
ATOM 1420 O O . LYS A 1 187 ? 0.146 13.889 11.626 1.00 70.31 187 LYS A O 1
ATOM 1425 N N . SER A 1 188 ? 1.292 13.914 13.556 1.00 61.91 188 SER A N 1
ATOM 1426 C CA . SER A 1 188 ? 0.626 15.099 14.113 1.00 61.91 188 SER A CA 1
ATOM 1427 C C . SER A 1 188 ? 0.855 16.334 13.228 1.00 61.91 188 SER A C 1
ATOM 1429 O O . SER A 1 188 ? 1.998 16.656 12.914 1.00 61.91 188 SER A O 1
ATOM 1431 N N . GLY A 1 189 ? -0.216 17.036 12.840 1.00 60.59 189 GLY A N 1
ATOM 1432 C CA . GLY A 1 189 ? -0.136 18.315 12.111 1.00 60.59 189 GLY A CA 1
ATOM 1433 C C . GLY A 1 189 ? -0.492 18.269 10.621 1.00 60.59 189 GLY A C 1
ATOM 1434 O O . GLY A 1 189 ? -0.401 19.292 9.949 1.00 60.59 189 GLY A O 1
ATOM 1435 N N . ARG A 1 190 ? -0.925 17.121 10.086 1.00 71.00 190 ARG A N 1
ATOM 1436 C CA . ARG A 1 190 ? -1.502 17.061 8.733 1.00 71.00 190 ARG A CA 1
ATOM 1437 C C . ARG A 1 190 ? -2.946 17.559 8.742 1.00 71.00 190 ARG A C 1
ATOM 1439 O O . ARG A 1 190 ? -3.755 17.069 9.529 1.00 71.00 190 ARG A O 1
ATOM 1446 N N . SER A 1 191 ? -3.270 18.493 7.850 1.00 79.69 191 SER A N 1
ATOM 1447 C CA . SER A 1 191 ? -4.651 18.924 7.620 1.00 79.69 191 SER A CA 1
ATOM 1448 C C . SER A 1 191 ? -5.483 17.755 7.098 1.00 79.69 191 SER A C 1
ATOM 1450 O O . SER A 1 191 ? -5.075 17.074 6.158 1.00 79.69 191 SER A O 1
ATOM 1452 N N . ALA A 1 192 ? -6.641 17.526 7.716 1.00 90.88 192 ALA A N 1
ATOM 1453 C CA . ALA A 1 192 ? -7.597 16.534 7.246 1.00 90.88 192 ALA A CA 1
ATOM 1454 C C . ALA A 1 192 ? -8.188 16.985 5.903 1.00 90.88 192 ALA A C 1
ATOM 1456 O O . ALA A 1 192 ? -8.715 18.093 5.804 1.00 90.88 192 ALA A O 1
ATOM 1457 N N . LEU A 1 193 ? -8.101 16.128 4.885 1.00 93.75 193 LEU A N 1
ATOM 1458 C CA . LEU A 1 193 ? -8.660 16.389 3.555 1.00 93.75 193 LEU A CA 1
ATOM 1459 C C . LEU A 1 193 ? -10.190 16.235 3.532 1.00 93.75 193 LEU A C 1
ATOM 1461 O O . LEU A 1 193 ? -10.879 16.906 2.766 1.00 93.75 193 LEU A O 1
ATOM 1465 N N . GLY A 1 194 ? -10.719 15.359 4.390 1.00 95.06 194 GLY A N 1
ATOM 1466 C CA . GLY A 1 194 ? -12.126 14.982 4.420 1.00 95.06 194 GLY A CA 1
ATOM 1467 C C . GLY A 1 194 ? -12.537 14.035 3.281 1.00 95.06 194 GLY A C 1
ATOM 1468 O O . GLY A 1 194 ? -11.817 13.871 2.293 1.00 95.06 194 GLY A O 1
ATOM 1469 N N . PRO A 1 195 ? -13.715 13.398 3.400 1.00 95.81 195 PRO A N 1
ATOM 1470 C CA . PRO A 1 195 ? -14.186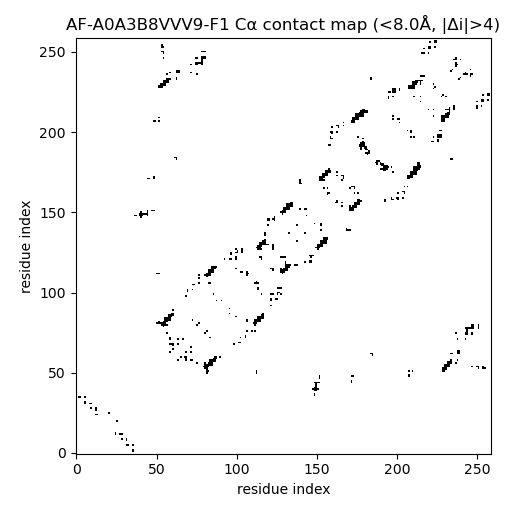 12.398 2.440 1.00 95.81 195 PRO A CA 1
ATOM 1471 C C . PRO A 1 195 ? -14.462 12.975 1.044 1.00 95.81 195 PRO A C 1
ATOM 1473 O O . PRO A 1 195 ? -14.255 12.287 0.053 1.00 95.81 195 PRO A O 1
ATOM 1476 N N . ASN A 1 196 ? -14.835 14.255 0.927 1.00 97.12 196 ASN A N 1
ATOM 1477 C CA . ASN A 1 196 ? -15.062 14.891 -0.379 1.00 97.12 196 ASN A CA 1
ATOM 1478 C C . ASN A 1 196 ? -13.824 14.848 -1.291 1.00 97.12 196 ASN A C 1
ATOM 1480 O O . ASN A 1 196 ? -13.964 14.802 -2.514 1.00 97.12 196 ASN A O 1
ATOM 1484 N N . GLU A 1 197 ? -12.615 14.847 -0.721 1.00 98.06 197 GLU A N 1
ATOM 1485 C CA . GLU A 1 197 ? -11.387 14.752 -1.511 1.00 98.06 197 GLU A CA 1
ATOM 1486 C C . GLU A 1 197 ? -11.257 13.385 -2.197 1.00 98.06 197 GLU A C 1
ATOM 1488 O O . GLU A 1 197 ? -10.797 13.317 -3.335 1.00 98.06 197 GLU A O 1
ATOM 1493 N N . ILE A 1 198 ? -11.744 12.311 -1.564 1.00 98.44 198 ILE A N 1
ATOM 1494 C CA . ILE A 1 198 ? -11.796 10.964 -2.153 1.00 98.44 198 ILE A CA 1
ATOM 1495 C C . ILE A 1 198 ? -12.644 10.994 -3.421 1.00 98.44 198 ILE A C 1
ATOM 1497 O O . ILE A 1 198 ? -12.175 10.574 -4.474 1.00 98.44 198 ILE A O 1
ATOM 1501 N N . THR A 1 199 ? -13.849 11.567 -3.353 1.00 98.50 199 THR A N 1
ATOM 1502 C CA . THR A 1 199 ? -14.744 11.685 -4.513 1.00 98.50 199 THR A CA 1
ATOM 1503 C C . THR A 1 199 ? -14.101 12.485 -5.645 1.00 98.50 199 THR A C 1
ATOM 1505 O O . THR A 1 199 ? -14.196 12.103 -6.812 1.00 98.50 199 THR A O 1
ATOM 1508 N N . ARG A 1 200 ? -13.397 13.579 -5.322 1.00 98.50 200 ARG A N 1
ATOM 1509 C CA . ARG A 1 200 ? -12.667 14.377 -6.321 1.00 98.50 200 ARG A CA 1
ATOM 1510 C C . ARG A 1 200 ? -11.585 13.559 -7.020 1.00 98.50 200 ARG A C 1
ATOM 1512 O O . ARG A 1 200 ? -11.500 13.613 -8.244 1.00 98.50 200 ARG A O 1
ATOM 1519 N N . VAL A 1 201 ? -10.779 12.808 -6.267 1.00 98.56 201 VAL A N 1
ATOM 1520 C CA . VAL A 1 201 ? -9.714 11.970 -6.839 1.00 98.56 201 VAL A CA 1
ATOM 1521 C C . VAL A 1 201 ? -10.302 10.814 -7.642 1.00 98.56 201 VAL A C 1
ATOM 1523 O O . VAL A 1 201 ? -9.882 10.606 -8.777 1.00 98.56 201 VAL A O 1
ATOM 1526 N N . LYS A 1 202 ? -11.313 10.117 -7.113 1.00 97.88 202 LYS A N 1
ATOM 1527 C CA . LYS A 1 202 ? -11.957 8.974 -7.772 1.00 97.88 202 LYS A CA 1
ATOM 1528 C C . LYS A 1 202 ? -12.545 9.333 -9.138 1.00 97.88 202 LYS A C 1
ATOM 1530 O O . LYS A 1 202 ? -12.453 8.542 -10.069 1.00 97.88 202 LYS A O 1
ATOM 1535 N N . ASN A 1 203 ? -13.093 10.542 -9.278 1.00 98.19 203 ASN A N 1
ATOM 1536 C CA . ASN A 1 203 ? -13.641 11.033 -10.546 1.00 98.19 203 ASN A CA 1
ATOM 1537 C C . ASN A 1 203 ? -12.571 11.440 -11.575 1.00 98.19 203 ASN A C 1
ATOM 1539 O O . ASN A 1 203 ? -12.885 11.553 -12.758 1.00 98.19 203 ASN A O 1
ATOM 1543 N N . ALA A 1 204 ? -11.338 11.710 -11.142 1.00 98.31 204 ALA A N 1
ATOM 1544 C CA . ALA A 1 204 ? -10.287 12.278 -11.988 1.00 98.31 204 ALA A CA 1
ATOM 1545 C C . ALA A 1 204 ? -9.143 11.300 -12.298 1.00 98.31 204 ALA A C 1
ATOM 1547 O O . ALA A 1 204 ? -8.467 11.458 -13.314 1.00 98.31 204 ALA A O 1
ATOM 1548 N N . VAL A 1 205 ? -8.909 10.312 -11.433 1.00 98.12 205 VAL A N 1
ATOM 1549 C CA . VAL A 1 205 ? -7.795 9.365 -11.533 1.00 98.12 205 VAL A CA 1
ATOM 1550 C C . VAL A 1 205 ? -8.345 7.951 -11.750 1.00 98.12 205 VAL A C 1
ATOM 1552 O O . VAL A 1 205 ? -8.973 7.403 -10.845 1.00 98.12 205 VAL A O 1
ATOM 1555 N N . PRO A 1 206 ? -8.097 7.320 -12.914 1.00 96.75 206 PRO A N 1
ATOM 1556 C CA . PRO A 1 206 ? -8.628 5.999 -13.250 1.00 96.75 206 PRO A CA 1
ATOM 1557 C C . PRO A 1 206 ? -7.763 4.866 -12.666 1.00 96.75 206 PRO A C 1
ATOM 1559 O O . PRO A 1 206 ? -7.371 3.944 -13.377 1.00 96.75 206 PRO A O 1
ATOM 1562 N N . LEU A 1 207 ? -7.421 4.955 -11.381 1.00 98.00 207 LEU A N 1
ATOM 1563 C CA . LEU A 1 207 ? -6.645 3.953 -10.644 1.00 98.00 207 LEU A CA 1
ATOM 1564 C C . LEU A 1 207 ? -7.381 3.572 -9.352 1.00 98.00 207 LEU A C 1
ATOM 1566 O O . LEU A 1 207 ? -8.189 4.369 -8.866 1.00 98.00 207 LEU A O 1
ATOM 1570 N N . PRO A 1 208 ? -7.083 2.403 -8.757 1.00 98.44 208 PRO A N 1
ATOM 1571 C CA . PRO A 1 208 ? -7.529 2.098 -7.406 1.00 98.44 208 PRO A CA 1
ATOM 1572 C C . PRO A 1 208 ? -7.099 3.186 -6.416 1.00 98.44 208 PRO A C 1
ATOM 1574 O O . PRO A 1 208 ? -5.961 3.675 -6.447 1.00 98.44 208 PRO A O 1
ATOM 1577 N N . LEU A 1 209 ? -8.022 3.562 -5.537 1.00 98.69 209 LEU A N 1
ATOM 1578 C CA . LEU A 1 209 ? -7.851 4.596 -4.529 1.00 98.69 209 LEU A CA 1
ATOM 1579 C C . LEU A 1 209 ? -7.867 3.956 -3.142 1.00 98.69 209 LEU A C 1
ATOM 1581 O O . LEU A 1 209 ? -8.894 3.465 -2.671 1.00 98.69 209 LEU A O 1
ATOM 1585 N N . VAL A 1 210 ? -6.720 4.028 -2.468 1.00 98.81 210 VAL A N 1
ATOM 1586 C CA . VAL A 1 210 ? -6.579 3.655 -1.060 1.00 98.81 210 VAL A CA 1
ATOM 1587 C C . VAL A 1 210 ? -6.770 4.898 -0.189 1.00 98.81 210 VAL A C 1
ATOM 1589 O O . VAL A 1 210 ? -5.980 5.836 -0.257 1.00 98.81 210 VAL A O 1
ATOM 1592 N N . ALA A 1 211 ? -7.800 4.945 0.648 1.00 98.56 211 ALA A N 1
ATOM 1593 C CA . ALA A 1 211 ? -7.976 6.036 1.606 1.00 98.56 211 ALA A CA 1
ATOM 1594 C C . ALA A 1 211 ? -7.173 5.756 2.884 1.00 98.56 211 ALA A C 1
ATOM 1596 O O . ALA A 1 211 ? -7.194 4.639 3.397 1.00 98.56 211 ALA A O 1
ATOM 1597 N N . ILE A 1 212 ? -6.471 6.757 3.424 1.00 97.75 212 ILE A N 1
ATOM 1598 C CA . ILE A 1 212 ? -5.660 6.597 4.641 1.00 97.75 212 ILE A CA 1
ATOM 1599 C C . ILE A 1 212 ? -5.780 7.799 5.584 1.00 97.75 212 ILE A C 1
ATOM 1601 O O . ILE A 1 212 ? -5.897 8.948 5.165 1.00 97.75 212 ILE A O 1
ATOM 1605 N N . GLY A 1 213 ? -5.664 7.537 6.886 1.00 95.56 213 GLY A N 1
ATOM 1606 C CA . GLY A 1 213 ? -5.459 8.555 7.919 1.00 95.56 213 GLY A CA 1
ATOM 1607 C C . GLY A 1 213 ? -6.712 8.844 8.738 1.00 95.56 213 GLY A C 1
ATOM 1608 O O . GLY A 1 213 ? -7.684 9.392 8.229 1.00 95.56 213 GLY A O 1
ATOM 1609 N N . GLY A 1 214 ? -6.663 8.472 10.022 1.00 95.12 214 GLY A N 1
ATOM 1610 C CA . GLY A 1 214 ? -7.739 8.709 10.994 1.00 95.12 214 GLY A CA 1
ATOM 1611 C C . GLY A 1 214 ? -9.036 7.933 10.722 1.00 95.12 214 GLY A C 1
ATOM 1612 O O . GLY A 1 214 ? -10.090 8.299 11.238 1.00 95.12 214 GLY A O 1
ATOM 1613 N N . ILE A 1 215 ? -8.969 6.882 9.902 1.00 97.44 215 ILE A N 1
ATOM 1614 C CA . ILE A 1 215 ? -10.113 6.039 9.543 1.00 97.44 215 ILE A CA 1
ATOM 1615 C C . ILE A 1 215 ? -10.324 4.968 10.622 1.00 97.44 215 ILE A C 1
ATOM 1617 O O . ILE A 1 215 ? -9.361 4.365 11.101 1.00 97.44 215 ILE A O 1
ATOM 1621 N N . GLY A 1 216 ? -11.579 4.727 10.995 1.00 96.88 216 GLY A N 1
ATOM 1622 C CA . GLY A 1 216 ? -11.987 3.707 11.956 1.00 96.88 216 GLY A CA 1
ATOM 1623 C C . GLY A 1 216 ? -13.506 3.522 11.990 1.00 96.88 216 GLY A C 1
ATOM 1624 O O . GLY A 1 216 ? -14.228 4.023 11.130 1.00 96.88 216 GLY A O 1
ATOM 1625 N N . LYS A 1 217 ? -14.009 2.823 13.014 1.00 96.81 217 LYS A N 1
ATOM 1626 C CA . LYS A 1 217 ? -15.424 2.411 13.112 1.00 96.81 217 LYS A CA 1
ATOM 1627 C C . LYS A 1 217 ? -16.422 3.566 12.958 1.00 96.81 217 LYS A C 1
ATOM 1629 O O . LYS A 1 217 ? -17.466 3.399 12.347 1.00 96.81 217 LYS A O 1
ATOM 1634 N N . SER A 1 218 ? -16.114 4.746 13.491 1.00 96.88 218 SER A N 1
ATOM 1635 C CA . SER A 1 218 ? -17.048 5.879 13.487 1.00 96.88 218 SER A CA 1
ATOM 1636 C C . SER A 1 218 ? -17.205 6.577 12.134 1.00 96.88 218 SER A C 1
ATOM 1638 O O . SER A 1 218 ? -18.156 7.335 11.978 1.00 96.88 218 SER A O 1
ATOM 1640 N N . ASN A 1 219 ? -16.290 6.369 11.180 1.00 97.38 219 ASN A N 1
ATOM 1641 C CA . ASN A 1 219 ? -16.251 7.120 9.919 1.00 97.38 219 ASN A CA 1
ATOM 1642 C C . ASN A 1 219 ? -16.013 6.256 8.667 1.00 97.38 219 ASN A C 1
ATOM 1644 O O . ASN A 1 219 ? -16.038 6.777 7.554 1.00 97.38 219 ASN A O 1
ATOM 1648 N N . ILE A 1 220 ? -15.828 4.942 8.824 1.00 98.12 220 ILE A N 1
ATOM 1649 C CA . ILE A 1 220 ? -15.573 4.004 7.723 1.00 98.12 220 ILE A CA 1
ATOM 1650 C C . ILE A 1 220 ? -16.632 4.078 6.614 1.00 98.12 220 ILE A C 1
ATOM 1652 O O . ILE A 1 220 ? -16.281 4.157 5.439 1.00 98.12 220 ILE A O 1
ATOM 1656 N N . ALA A 1 221 ? -17.915 4.147 6.978 1.00 97.88 221 ALA A N 1
ATOM 1657 C CA . ALA A 1 221 ? -19.011 4.180 6.014 1.00 97.88 221 ALA A CA 1
ATOM 1658 C C . ALA A 1 221 ? -18.972 5.428 5.114 1.00 97.88 221 ALA A C 1
ATOM 1660 O O . ALA A 1 221 ? -19.289 5.338 3.931 1.00 97.88 221 ALA A O 1
ATOM 1661 N N . ASP A 1 222 ? -18.557 6.581 5.645 1.00 98.06 222 ASP A N 1
ATOM 1662 C CA . ASP A 1 222 ? -18.466 7.826 4.871 1.00 98.06 222 ASP A CA 1
ATOM 1663 C C . ASP A 1 222 ? -17.328 7.764 3.845 1.00 98.06 222 ASP A C 1
ATOM 1665 O O . ASP A 1 222 ? -17.458 8.270 2.733 1.00 98.06 222 ASP A O 1
ATOM 1669 N N . VAL A 1 223 ? -16.221 7.109 4.203 1.00 98.38 223 VAL A N 1
ATOM 1670 C CA . VAL A 1 223 ? -15.054 6.917 3.331 1.00 98.38 223 VAL A CA 1
ATOM 1671 C C . VAL A 1 223 ? -15.377 5.969 2.176 1.00 98.38 223 VAL A C 1
ATOM 1673 O O . VAL A 1 223 ? -15.019 6.260 1.034 1.00 98.38 223 VAL A O 1
ATOM 1676 N N . VAL A 1 224 ? -16.089 4.873 2.457 1.00 98.38 224 VAL A N 1
ATOM 1677 C CA . VAL A 1 224 ? -16.560 3.927 1.432 1.00 98.38 224 VAL A CA 1
ATOM 1678 C C . VAL A 1 224 ? -17.539 4.617 0.483 1.00 98.38 224 VAL A C 1
ATOM 1680 O O . VAL A 1 224 ? -17.320 4.625 -0.726 1.00 98.38 224 VAL A O 1
ATOM 1683 N N . LYS A 1 225 ? -18.555 5.308 1.018 1.00 98.25 225 LYS A N 1
ATOM 1684 C CA . LYS A 1 225 ? -19.539 6.058 0.212 1.00 98.25 225 LYS A CA 1
ATOM 1685 C C . LYS A 1 225 ? -18.911 7.159 -0.639 1.00 98.25 225 LYS A C 1
ATOM 1687 O O . LYS A 1 225 ? -19.450 7.499 -1.689 1.00 98.25 225 LYS A O 1
ATOM 1692 N N . ALA A 1 226 ? -17.783 7.719 -0.206 1.00 98.25 226 ALA A N 1
ATOM 1693 C CA . ALA A 1 226 ? -17.046 8.707 -0.984 1.00 98.25 226 ALA A CA 1
ATOM 1694 C C . ALA A 1 226 ? -16.319 8.114 -2.209 1.00 98.25 226 ALA A C 1
ATOM 1696 O O . ALA A 1 226 ? -15.879 8.882 -3.069 1.00 98.25 226 ALA A O 1
ATOM 1697 N N . GLY A 1 227 ? -16.222 6.781 -2.306 1.00 98.00 227 GLY A N 1
ATOM 1698 C CA . GLY A 1 227 ? -15.709 6.051 -3.467 1.00 98.00 227 GLY A CA 1
ATOM 1699 C C . GLY A 1 227 ? -14.302 5.474 -3.306 1.00 98.00 227 GLY A C 1
ATOM 1700 O O . GLY A 1 227 ? -13.653 5.203 -4.317 1.00 98.00 227 GLY A O 1
ATOM 1701 N N . ALA A 1 228 ? -13.801 5.324 -2.075 1.00 98.38 228 ALA A N 1
ATOM 1702 C CA . ALA A 1 228 ? -12.536 4.631 -1.839 1.00 98.38 228 ALA A CA 1
ATOM 1703 C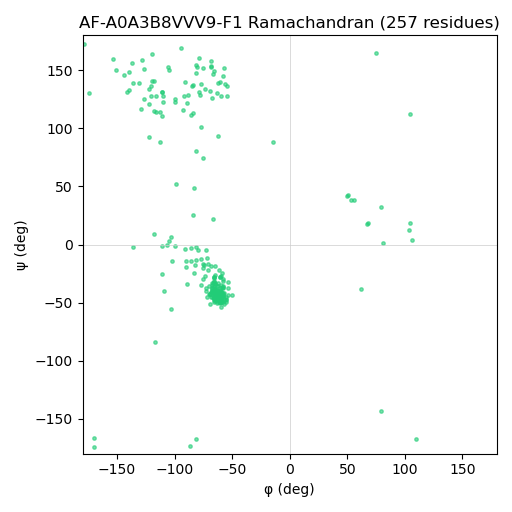 C . ALA A 1 228 ? -12.685 3.131 -2.127 1.00 98.38 228 ALA A C 1
ATOM 1705 O O . ALA A 1 228 ? -13.613 2.502 -1.627 1.00 98.38 228 ALA A O 1
ATOM 1706 N N . ASP A 1 229 ? -11.755 2.557 -2.892 1.00 98.38 229 ASP A N 1
ATOM 1707 C CA . ASP A 1 229 ? -11.767 1.121 -3.196 1.00 98.38 229 ASP A CA 1
ATOM 1708 C C . ASP A 1 229 ? -11.257 0.310 -2.000 1.00 98.38 229 ASP A C 1
ATOM 1710 O O . ASP A 1 229 ? -11.741 -0.781 -1.721 1.00 98.38 229 ASP A O 1
ATOM 1714 N N . CYS A 1 230 ? -10.286 0.859 -1.267 1.00 98.56 230 CYS A N 1
ATOM 1715 C CA . CYS A 1 230 ? -9.617 0.184 -0.164 1.00 98.56 230 CYS A CA 1
ATOM 1716 C C . CYS A 1 230 ? -9.273 1.171 0.958 1.00 98.56 230 CYS A C 1
ATOM 1718 O O . CYS A 1 230 ? -8.976 2.343 0.709 1.00 98.56 230 CYS A O 1
ATOM 1720 N N . LEU A 1 231 ? -9.320 0.721 2.211 1.00 98.69 231 LEU A N 1
ATOM 1721 C CA . LEU A 1 231 ? -9.124 1.568 3.387 1.00 98.69 231 LEU A CA 1
ATOM 1722 C C . LEU A 1 231 ? -7.903 1.111 4.175 1.00 98.69 231 LEU A C 1
ATOM 1724 O O . LEU A 1 231 ? -7.891 0.033 4.764 1.00 98.69 231 LEU A O 1
ATOM 1728 N N . CYS A 1 232 ? -6.890 1.973 4.226 1.00 98.62 232 CYS A N 1
ATOM 1729 C CA . CYS A 1 232 ? -5.689 1.758 5.012 1.00 98.62 232 CYS A CA 1
ATOM 1730 C C . CYS A 1 232 ? -5.883 2.238 6.453 1.00 98.62 232 CYS A C 1
ATOM 1732 O O . CYS A 1 232 ? -5.956 3.441 6.733 1.00 98.62 232 CYS A O 1
ATOM 1734 N N . ILE A 1 233 ? -5.922 1.283 7.378 1.00 98.06 233 ILE A N 1
ATOM 1735 C CA . ILE A 1 233 ? -6.206 1.485 8.796 1.00 98.06 233 ILE A CA 1
ATOM 1736 C C . ILE A 1 233 ? -5.033 0.954 9.623 1.00 98.06 233 ILE A C 1
ATOM 1738 O O . ILE A 1 233 ? -4.528 -0.138 9.387 1.00 98.06 233 ILE A O 1
ATOM 1742 N N . VAL A 1 234 ? -4.591 1.750 10.600 1.00 96.50 234 VAL A N 1
ATOM 1743 C CA . VAL A 1 234 ? -3.468 1.395 11.484 1.00 96.50 234 VAL A CA 1
ATOM 1744 C C . VAL A 1 234 ? -3.961 1.298 12.920 1.00 96.50 234 VAL A C 1
ATOM 1746 O O . VAL A 1 234 ? -4.355 0.226 13.358 1.00 96.50 234 VAL A O 1
ATOM 1749 N N . SER A 1 235 ? -4.052 2.419 13.638 1.00 95.00 235 SER A N 1
ATOM 1750 C CA . SER A 1 235 ? -4.315 2.429 15.084 1.00 95.00 235 SER A CA 1
ATOM 1751 C C . SER A 1 235 ? -5.629 1.768 15.502 1.00 95.00 235 SER A C 1
ATOM 1753 O O . SER A 1 235 ? -5.658 1.117 16.541 1.00 95.00 235 SER A O 1
ATOM 1755 N N . ALA A 1 236 ? -6.701 1.875 14.709 1.00 96.62 236 ALA A N 1
ATOM 1756 C CA . ALA A 1 236 ? -7.981 1.240 15.045 1.00 96.62 236 ALA A CA 1
ATOM 1757 C C . ALA A 1 236 ? -7.912 -0.301 15.063 1.00 96.62 236 ALA A C 1
ATOM 1759 O O . ALA A 1 236 ? -8.775 -0.935 15.663 1.00 96.62 236 ALA A O 1
ATOM 1760 N N . ILE A 1 237 ? -6.886 -0.887 14.438 1.00 97.88 237 ILE A N 1
ATOM 1761 C CA . ILE A 1 237 ? -6.588 -2.322 14.477 1.00 97.88 237 ILE A CA 1
ATOM 1762 C C . ILE A 1 237 ? -5.419 -2.563 15.424 1.00 97.88 237 ILE A C 1
ATOM 1764 O O . ILE A 1 237 ? -5.530 -3.318 16.388 1.00 97.88 237 ILE A O 1
ATOM 1768 N N . THR A 1 238 ? -4.292 -1.892 15.186 1.00 96.62 238 THR A N 1
ATOM 1769 C CA . THR A 1 238 ? -3.036 -2.258 15.829 1.00 96.62 238 THR A CA 1
ATOM 1770 C C . THR A 1 238 ? -2.947 -1.855 17.300 1.00 96.62 238 THR A C 1
ATOM 1772 O O . THR A 1 238 ? -2.112 -2.388 18.031 1.00 96.62 238 THR A O 1
ATOM 1775 N N . TYR A 1 239 ? -3.797 -0.930 17.759 1.00 96.00 239 TYR A N 1
ATOM 1776 C CA . TYR A 1 239 ? -3.893 -0.539 19.171 1.00 96.00 239 TYR A CA 1
ATOM 1777 C C . TYR A 1 239 ? -5.068 -1.217 19.887 1.00 96.00 239 TYR A C 1
ATOM 1779 O O . TYR A 1 239 ? -5.235 -1.008 21.082 1.00 96.00 239 TYR A O 1
ATOM 1787 N N . SER A 1 240 ? -5.860 -2.036 19.186 1.00 97.00 240 SER A N 1
ATOM 1788 C CA . SER A 1 240 ? -6.892 -2.868 19.812 1.00 97.00 240 SER A CA 1
ATOM 1789 C C . SER A 1 240 ? -6.247 -3.935 20.696 1.00 97.00 240 SER A C 1
ATOM 1791 O O . SER A 1 240 ? -5.178 -4.451 20.355 1.00 97.00 240 SER A O 1
ATOM 1793 N N . ASP A 1 241 ? -6.907 -4.307 21.792 1.00 96.56 241 ASP A N 1
ATOM 1794 C CA . ASP A 1 241 ? -6.524 -5.470 22.604 1.00 96.56 241 ASP A CA 1
ATOM 1795 C C . ASP A 1 241 ? -6.691 -6.776 21.812 1.00 96.56 241 ASP A C 1
ATOM 1797 O O . ASP A 1 241 ? -5.872 -7.686 21.929 1.00 96.56 241 ASP A O 1
ATOM 1801 N N . ASP A 1 242 ? -7.690 -6.816 20.925 1.00 98.00 242 ASP A N 1
ATOM 1802 C CA . ASP A 1 242 ? -7.951 -7.902 19.981 1.00 98.00 242 ASP A CA 1
ATOM 1803 C C . ASP A 1 242 ? -7.945 -7.353 18.537 1.00 98.00 242 ASP A C 1
ATOM 1805 O O . ASP A 1 242 ? -8.964 -6.840 18.051 1.00 98.00 242 ASP A O 1
ATOM 1809 N N . PRO A 1 243 ? -6.788 -7.391 17.843 1.00 98.50 243 PRO A N 1
ATOM 1810 C CA . PRO A 1 243 ? -6.673 -6.921 16.464 1.00 98.50 243 PRO A CA 1
ATOM 1811 C C . PRO A 1 243 ? -7.473 -7.761 15.462 1.00 98.50 243 PR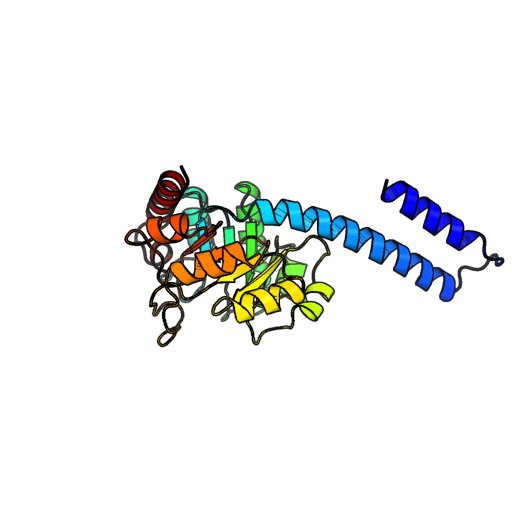O A C 1
ATOM 1813 O O . PRO A 1 243 ? -7.913 -7.224 14.445 1.00 98.50 243 PRO A O 1
ATOM 1816 N N . GLN A 1 244 ? -7.689 -9.051 15.735 1.00 98.69 244 GLN A N 1
ATOM 1817 C CA . GLN A 1 244 ? -8.432 -9.935 14.837 1.00 98.69 244 GLN A CA 1
ATOM 1818 C C . GLN A 1 244 ? -9.907 -9.547 14.814 1.00 98.69 244 GLN A C 1
ATOM 1820 O O . GLN A 1 244 ? -10.473 -9.316 13.743 1.00 98.69 244 GLN A O 1
ATOM 1825 N N . THR A 1 245 ? -10.520 -9.415 15.993 1.00 98.75 245 THR A N 1
ATOM 1826 C CA . THR A 1 245 ? -11.915 -8.980 16.110 1.00 98.75 245 THR A CA 1
ATOM 1827 C C . THR A 1 245 ? -12.091 -7.560 15.577 1.00 98.75 245 THR A C 1
ATOM 1829 O O . THR A 1 245 ? -13.002 -7.325 14.785 1.00 98.75 245 THR A O 1
ATOM 1832 N N . ALA A 1 246 ? -11.184 -6.633 15.910 1.00 98.62 246 ALA A N 1
ATOM 1833 C CA . ALA A 1 246 ? -11.245 -5.264 15.393 1.00 98.62 246 ALA A CA 1
ATOM 1834 C C . ALA A 1 246 ? -11.176 -5.212 13.858 1.00 98.62 246 ALA A C 1
ATOM 1836 O O . ALA A 1 246 ? -11.919 -4.455 13.232 1.00 98.62 246 ALA A O 1
ATOM 1837 N N . THR A 1 247 ? -10.321 -6.036 13.246 1.00 98.81 247 THR A N 1
ATOM 1838 C CA . THR A 1 247 ? -10.235 -6.135 11.785 1.00 98.81 247 THR A CA 1
ATOM 1839 C C . THR A 1 247 ? -11.523 -6.702 11.196 1.00 98.81 247 THR A C 1
ATOM 1841 O O . THR A 1 247 ? -12.060 -6.115 10.261 1.00 98.81 247 THR A O 1
ATOM 1844 N N . ARG A 1 248 ? -12.071 -7.778 11.776 1.00 98.81 248 ARG A N 1
ATOM 1845 C CA . ARG A 1 248 ? -13.319 -8.406 11.310 1.00 98.81 248 ARG A CA 1
ATOM 1846 C C . ARG A 1 248 ? -14.504 -7.451 11.333 1.00 98.81 248 ARG A C 1
ATOM 1848 O O . ARG A 1 248 ? -15.281 -7.414 10.385 1.00 98.81 248 ARG A O 1
ATOM 1855 N N . GLU A 1 249 ? -14.631 -6.659 12.391 1.00 98.69 249 GLU A N 1
ATOM 1856 C CA . GLU A 1 249 ? -15.680 -5.645 12.487 1.00 98.69 249 GLU A CA 1
ATOM 1857 C C . GLU A 1 249 ? -15.524 -4.571 11.404 1.00 98.69 249 GLU A C 1
ATOM 1859 O O . GLU A 1 249 ? -16.508 -4.189 10.780 1.00 98.69 249 GLU A O 1
ATOM 1864 N N . LEU A 1 250 ? -14.300 -4.105 11.133 1.00 98.75 250 LEU A N 1
ATOM 1865 C CA . LEU A 1 250 ? -14.047 -3.118 10.078 1.00 98.75 250 LEU A CA 1
ATOM 1866 C C . LEU A 1 250 ? -14.302 -3.683 8.676 1.00 98.75 250 LEU A C 1
ATOM 1868 O O . LEU A 1 250 ? -14.832 -2.960 7.836 1.00 98.75 250 LEU A O 1
ATOM 1872 N N . VAL A 1 251 ? -13.966 -4.953 8.433 1.00 98.75 251 VAL A N 1
ATOM 1873 C CA . VAL A 1 251 ? -14.301 -5.656 7.184 1.00 98.75 251 VAL A CA 1
ATOM 1874 C C . VAL A 1 251 ? -15.817 -5.701 6.998 1.00 98.75 251 VAL A C 1
ATOM 1876 O O . VAL A 1 251 ? -16.304 -5.249 5.969 1.00 98.75 251 VAL A O 1
ATOM 1879 N N . GLN A 1 252 ? -16.573 -6.123 8.018 1.00 98.62 252 GLN A N 1
ATOM 1880 C CA . GLN A 1 252 ? -18.038 -6.151 7.940 1.00 98.62 252 GLN A CA 1
ATOM 1881 C C . GLN A 1 252 ? -18.621 -4.762 7.648 1.00 98.62 252 GLN A C 1
ATOM 1883 O O . GLN A 1 252 ? -19.479 -4.617 6.786 1.00 98.62 252 GLN A O 1
ATOM 1888 N N . MET A 1 253 ? -18.126 -3.722 8.326 1.00 98.62 253 MET A N 1
ATOM 1889 C CA . MET A 1 253 ? -18.592 -2.351 8.096 1.00 98.62 253 MET A CA 1
ATOM 1890 C C . MET A 1 253 ? -18.239 -1.826 6.698 1.00 98.62 253 MET A C 1
ATOM 1892 O O . MET A 1 253 ? -18.984 -1.012 6.153 1.00 98.62 253 MET A O 1
ATOM 1896 N N . PHE A 1 254 ? -17.107 -2.253 6.129 1.00 98.50 254 PHE A N 1
ATOM 1897 C CA . PHE A 1 254 ? -16.743 -1.942 4.748 1.00 98.50 254 PHE A CA 1
ATOM 1898 C C . PHE A 1 254 ? -17.713 -2.611 3.767 1.00 98.50 254 PHE A C 1
ATOM 1900 O O . PHE A 1 254 ? -18.236 -1.936 2.880 1.00 98.50 254 PHE A O 1
ATOM 1907 N N . ASP A 1 255 ? -17.995 -3.901 3.957 1.00 98.12 255 ASP A N 1
ATOM 1908 C CA . ASP A 1 255 ? -18.883 -4.681 3.088 1.00 98.12 255 ASP A CA 1
ATOM 1909 C C . ASP A 1 255 ? -20.330 -4.154 3.142 1.00 98.12 255 ASP A C 1
ATOM 1911 O O . ASP A 1 255 ? -20.963 -3.954 2.102 1.00 98.12 255 ASP A O 1
ATOM 1915 N N . ASP A 1 256 ? -20.825 -3.828 4.342 1.00 98.12 256 ASP A N 1
ATOM 1916 C CA . ASP A 1 256 ? -22.159 -3.251 4.556 1.00 98.12 256 ASP A CA 1
ATOM 1917 C C . ASP A 1 256 ? -22.313 -1.879 3.880 1.00 98.12 256 ASP A C 1
ATOM 1919 O O . ASP A 1 256 ? -23.390 -1.538 3.396 1.00 98.12 256 ASP A O 1
ATOM 1923 N N . ALA A 1 257 ? -21.249 -1.069 3.857 1.00 97.00 257 ALA A N 1
ATOM 1924 C CA . ALA A 1 257 ? -21.259 0.249 3.223 1.00 97.00 257 ALA A CA 1
ATOM 1925 C C . ALA A 1 257 ? -21.021 0.203 1.702 1.00 97.00 257 ALA A C 1
ATOM 1927 O O . ALA A 1 257 ? -21.294 1.198 1.027 1.00 97.00 257 ALA A O 1
ATOM 1928 N N . SER A 1 258 ? -20.492 -0.913 1.190 1.00 92.12 258 SER A N 1
ATOM 1929 C CA . SER A 1 258 ? -20.228 -1.150 -0.238 1.00 92.12 258 SER A CA 1
ATOM 1930 C C . SER A 1 258 ? -21.413 -1.789 -0.972 1.00 92.12 258 SER A C 1
ATOM 1932 O O . SER A 1 258 ? -21.415 -1.821 -2.204 1.00 92.12 258 SER A O 1
ATOM 1934 N N . SER A 1 259 ? -22.384 -2.314 -0.215 1.00 79.50 259 SER A N 1
ATOM 1935 C CA . SER A 1 259 ? -23.626 -2.934 -0.700 1.00 79.50 259 SER A CA 1
ATOM 1936 C C . SER A 1 259 ? -24.685 -1.894 -1.067 1.00 79.50 259 SER A C 1
ATOM 1938 O O . SER A 1 259 ? -25.385 -2.116 -2.082 1.00 79.50 259 SER A O 1
#

pLDDT: mean 92.38, std 11.5, range [51.53, 98.88]